Protein AF-A0A7X7BBW9-F1 (afdb_monomer)

pLDDT: mean 86.21, std 17.95, range [27.27, 98.25]

Radius of gyration: 32.79 Å; Cα contacts (8 Å, |Δi|>4): 632; chains: 1; bounding box: 58×51×146 Å

Foldseek 3Di:
DDDDDDDDDDDDDDPPDDPPPPPFPWDWDDDPWKIKIWGQWDKDQDDAPPDQAPQDPKGWPPDDPPSPVKIKTHGHQQDDIKIKMATQAWDKWKKWALDPDDDPLCVQKAWQPPDWIFIPDPVSGIITMIMHTDHHGDMDIQRAHHSSGMMTMPPDDDPDHPDDDDPPDPPDPEDPDQDPPKDWAWDDLPPLQDTWTWIADQDPDHFFIKTWAQPPSADDDDPPDDDDDVCNPPTDTHYIDTQGGHHPQWDWEAQPNHTWIDAQQWTDPCCSRRNVPDIDGNDDPQRDSDNDPDDFPHWHWYWDPPPPPSDTDIDTDTHDCVVVD

Sequence (325 aa):
MHRVILAALGVAICAAAAFAEVAAQEVRVETETLIVSGSGWTLQPLANGKKAFANREYVWIDLPRDTSAWRYTQIAGGEPAVVAVEALKDTTVYMACTVANPDERFADWSSVAGVSLRYTDGGRTRLHVYARKLKTGERASLPQGTWAGSLLLLGLEIEGTLERLPYNNPGLKVDLGVGLWAWPLPMDTDDDGDLDLVVSCPDQPYNGIYAFENPTGRTAPRAWMLGLDGGARMPVFKAARRLSRSPSNVQVSYVDGEPRVLTPATIHPAFKQAGTAQGVKIEGENIKANIHTNGVRANMWRFVDYDDDGSQDLIVGVGDWKAYG

Mean predicted aligned error: 14.59 Å

Solvent-accessible surface area (backbone atoms only — not comparable to full-atom values): 19536 Å² total; per-residue (Å²): 134,91,80,90,80,88,82,84,81,83,82,79,88,74,82,78,76,81,76,77,77,74,72,67,68,75,44,75,49,78,58,95,49,34,38,39,35,37,26,48,55,44,86,39,66,45,42,67,74,31,68,55,26,79,78,43,98,30,22,27,40,92,57,70,94,82,33,85,77,21,30,26,46,34,31,39,66,68,53,80,61,46,51,33,38,33,21,69,34,74,45,73,48,38,34,36,20,60,57,86,75,77,56,80,78,38,70,80,45,45,78,44,82,98,45,66,48,33,32,64,49,98,79,47,52,60,24,40,30,30,37,31,80,39,49,57,75,38,70,49,68,62,50,83,45,57,55,77,26,52,27,47,46,41,77,76,79,84,82,82,75,95,70,84,78,75,78,97,50,94,82,66,87,59,81,87,84,44,48,46,76,63,35,80,39,82,39,52,65,84,76,82,83,32,61,25,55,28,37,36,8,47,34,56,87,43,55,14,24,32,39,23,49,48,83,75,70,55,76,74,89,58,96,86,63,85,79,80,62,70,62,63,79,56,71,77,46,47,69,70,45,75,44,26,65,30,66,70,42,61,29,65,24,69,58,96,85,40,82,44,38,21,32,53,49,27,37,21,91,54,30,76,75,33,23,65,75,47,69,46,72,55,84,56,98,86,63,46,70,63,86,56,96,61,81,58,81,39,51,36,33,35,62,42,55,83,82,74,78,83,54,79,40,81,50,72,49,74,35,75,51,75,90,78,109

Secondary structure (DSSP, 8-state):
------------------------PPEEEE-SSEEEEEESEEEEE--TTSEEETTEEEEEES--S--TT-EEEEE-TTS--EEEEEESSSEEEEEEES-SS--GGGTT-EEEEEEEEEE-STT-PEEEEEEEEE-TT-EEEPPP-BTTBEEEEES----S--PPPPPS-TT-S-----BTT-EE--B-SSSSSS-BEEEEE-SSB--EEEEE--TT---S--TT-----GGGTS--PPPPEEEE---TT-EEEEETTEEEEEETTEE-TTHHHHTTSS-EEPP-TT--S--SSS--SEEEEEEE-SSSSSS-EEEEEEE--GGG-

Structure (mmCIF, N/CA/C/O backbone):
data_AF-A0A7X7BBW9-F1
#
_entry.id   AF-A0A7X7BBW9-F1
#
loop_
_atom_site.group_PDB
_atom_site.id
_atom_site.type_symbol
_atom_site.label_atom_id
_atom_site.label_alt_id
_atom_site.label_comp_id
_atom_site.label_asym_id
_atom_site.label_entity_id
_atom_site.label_seq_id
_atom_site.pdbx_PDB_ins_code
_atom_site.Cartn_x
_atom_site.Cartn_y
_atom_site.Cartn_z
_atom_site.occupancy
_atom_site.B_iso_or_equiv
_atom_site.auth_seq_id
_atom_site.auth_comp_id
_atom_site.auth_asym_id
_atom_site.auth_atom_id
_atom_site.pdbx_PDB_model_num
ATOM 1 N N . MET A 1 1 ? 6.019 31.666 100.199 1.00 39.25 1 MET A N 1
ATOM 2 C CA . MET A 1 1 ? 6.659 32.581 99.229 1.00 39.25 1 MET A CA 1
ATOM 3 C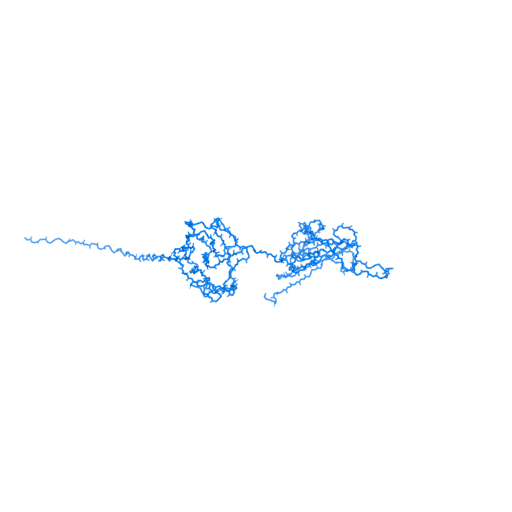 C . MET A 1 1 ? 6.631 31.918 97.866 1.00 39.25 1 MET A C 1
ATOM 5 O O . MET A 1 1 ? 7.110 30.801 97.737 1.00 39.25 1 MET A O 1
ATOM 9 N N . HIS A 1 2 ? 5.967 32.556 96.907 1.00 35.25 2 HIS A N 1
ATOM 10 C CA . HIS A 1 2 ? 5.796 32.065 95.542 1.00 35.25 2 HIS A CA 1
ATOM 11 C C . HIS A 1 2 ? 7.137 32.070 94.797 1.00 35.25 2 HIS A C 1
ATOM 13 O O . HIS A 1 2 ? 7.819 33.093 94.775 1.00 35.25 2 HIS A O 1
ATOM 19 N N . ARG A 1 3 ? 7.491 30.956 94.149 1.00 31.48 3 ARG A N 1
ATOM 20 C CA . ARG A 1 3 ? 8.484 30.943 93.071 1.00 31.48 3 ARG A CA 1
ATOM 21 C C . ARG A 1 3 ? 7.901 30.233 91.859 1.00 31.48 3 ARG A C 1
ATOM 23 O O . ARG A 1 3 ? 7.748 29.020 91.831 1.00 31.48 3 ARG A O 1
ATOM 30 N N . VAL A 1 4 ? 7.548 31.074 90.896 1.00 31.97 4 VAL A N 1
ATOM 31 C CA . VAL A 1 4 ? 7.268 30.774 89.496 1.00 31.97 4 VAL A CA 1
ATOM 32 C C . VAL A 1 4 ? 8.557 30.259 88.854 1.00 31.97 4 VAL A C 1
ATOM 34 O O . VAL A 1 4 ? 9.602 30.888 89.019 1.00 31.97 4 VAL A O 1
ATOM 37 N N . ILE A 1 5 ? 8.491 29.154 88.109 1.00 34.41 5 ILE A N 1
ATOM 38 C CA . ILE A 1 5 ? 9.519 28.802 87.123 1.00 34.41 5 ILE A CA 1
ATOM 39 C C . ILE A 1 5 ? 8.830 28.627 85.770 1.00 34.41 5 ILE A C 1
ATOM 41 O O . ILE A 1 5 ? 7.903 27.838 85.608 1.00 34.41 5 ILE A O 1
ATOM 45 N N . LEU A 1 6 ? 9.299 29.456 84.843 1.00 28.27 6 LEU A N 1
ATOM 46 C CA . LEU A 1 6 ? 8.960 29.568 83.433 1.00 28.27 6 LEU A CA 1
ATOM 47 C C . LEU A 1 6 ? 9.306 28.262 82.693 1.00 28.27 6 LEU A C 1
ATOM 49 O O . LEU A 1 6 ? 10.453 27.824 82.738 1.00 28.27 6 LEU A O 1
ATOM 53 N N . ALA A 1 7 ? 8.352 27.690 81.958 1.00 29.31 7 ALA A N 1
ATOM 54 C CA . ALA A 1 7 ? 8.627 26.698 80.921 1.00 29.31 7 ALA A CA 1
ATOM 55 C C . ALA A 1 7 ? 8.610 27.408 79.560 1.00 29.31 7 ALA A C 1
ATOM 57 O O . ALA A 1 7 ? 7.571 27.897 79.119 1.00 29.31 7 ALA A O 1
ATOM 58 N N . ALA A 1 8 ? 9.771 27.504 78.912 1.00 30.94 8 ALA A N 1
ATOM 59 C CA . ALA A 1 8 ? 9.890 28.012 77.553 1.00 30.94 8 ALA A CA 1
ATOM 60 C C . ALA A 1 8 ? 9.489 26.907 76.560 1.00 30.94 8 ALA A C 1
ATOM 62 O O . ALA A 1 8 ? 10.206 25.919 76.406 1.00 30.94 8 ALA A O 1
ATOM 63 N N . LEU A 1 9 ? 8.344 27.073 75.891 1.00 31.17 9 LEU A N 1
ATOM 64 C CA . LEU A 1 9 ? 7.993 26.307 74.696 1.00 31.17 9 LEU A CA 1
ATOM 65 C C . LEU A 1 9 ? 8.780 26.866 73.502 1.00 31.17 9 LEU A C 1
ATOM 67 O O . LEU A 1 9 ? 8.507 27.967 73.025 1.00 31.17 9 LEU A O 1
ATOM 71 N N . GLY A 1 10 ? 9.749 26.094 73.014 1.00 28.75 10 GLY A N 1
ATOM 72 C CA . GLY A 1 10 ? 10.359 26.303 71.706 1.00 28.75 10 GLY A CA 1
ATOM 73 C C . GLY A 1 10 ? 9.416 25.809 70.612 1.00 28.75 10 GLY A C 1
ATOM 74 O O . GLY A 1 10 ? 9.135 24.618 70.511 1.00 28.75 10 GLY A O 1
ATOM 75 N N . VAL A 1 11 ? 8.918 26.745 69.812 1.00 31.09 11 VAL A N 1
ATOM 76 C CA . VAL A 1 11 ? 8.098 26.516 68.623 1.00 31.09 11 VAL A CA 1
ATOM 77 C C . VAL A 1 11 ? 8.978 25.942 67.507 1.00 31.09 11 VAL A C 1
ATOM 79 O O . VAL A 1 11 ? 9.889 26.614 67.032 1.00 31.09 11 VAL A O 1
ATOM 82 N N . ALA A 1 12 ? 8.681 24.724 67.053 1.00 28.98 12 ALA A N 1
ATOM 83 C CA . ALA A 1 12 ? 9.141 24.221 65.763 1.00 28.98 12 ALA A CA 1
ATOM 84 C C . ALA A 1 12 ? 7.992 24.372 64.757 1.00 28.98 12 ALA A C 1
ATOM 86 O O . ALA A 1 12 ? 7.044 23.588 64.749 1.00 28.98 12 ALA A O 1
ATOM 87 N N . ILE A 1 13 ? 8.062 25.412 63.925 1.00 34.53 13 ILE A N 1
ATOM 88 C CA . ILE A 1 13 ? 7.225 25.536 62.730 1.00 34.53 13 ILE A CA 1
ATOM 89 C C . ILE A 1 13 ? 7.757 24.518 61.722 1.00 34.53 13 ILE A C 1
ATOM 91 O O . ILE A 1 13 ? 8.791 24.734 61.097 1.00 34.53 13 ILE A O 1
ATOM 95 N N . CYS A 1 14 ? 7.049 23.407 61.559 1.00 27.27 14 CYS A N 1
ATOM 96 C CA . CYS A 1 14 ? 7.090 22.639 60.323 1.00 27.27 14 CYS A CA 1
ATOM 97 C C . CYS A 1 14 ? 5.763 22.882 59.613 1.00 27.27 14 CYS A C 1
ATOM 99 O O . CYS A 1 14 ? 4.723 22.353 60.003 1.00 27.27 14 CYS A O 1
ATOM 101 N N . ALA A 1 15 ? 5.805 23.743 58.597 1.00 33.09 15 ALA A N 1
ATOM 102 C CA . ALA A 1 15 ? 4.728 23.888 57.639 1.00 33.09 15 ALA A CA 1
ATOM 103 C C . ALA A 1 15 ? 4.585 22.555 56.892 1.00 33.09 15 ALA A C 1
ATOM 105 O O . ALA A 1 15 ? 5.361 22.251 55.988 1.00 33.09 15 ALA A O 1
ATOM 106 N N . ALA A 1 16 ? 3.612 21.741 57.299 1.00 32.72 16 ALA A N 1
ATOM 107 C CA . ALA A 1 16 ? 3.121 20.657 56.470 1.00 32.72 16 ALA A CA 1
ATOM 108 C C . ALA A 1 16 ? 2.434 21.308 55.264 1.00 32.72 16 ALA A C 1
ATOM 110 O O . ALA A 1 16 ? 1.306 21.792 55.357 1.00 32.72 16 ALA A O 1
ATOM 111 N N . ALA A 1 17 ? 3.166 21.402 54.154 1.00 35.34 17 ALA A N 1
ATOM 112 C CA . ALA A 1 17 ? 2.596 21.752 52.869 1.00 35.34 17 ALA A CA 1
ATOM 113 C C . ALA A 1 17 ? 1.502 20.725 52.559 1.00 35.34 17 ALA A C 1
ATOM 115 O O . ALA A 1 17 ? 1.768 19.530 52.433 1.00 35.34 17 ALA A O 1
ATOM 116 N N . ALA A 1 18 ? 0.264 21.206 52.507 1.00 33.69 18 ALA A N 1
ATOM 117 C CA . ALA A 1 18 ? -0.892 20.434 52.108 1.00 33.69 18 ALA A CA 1
ATOM 118 C C . ALA A 1 18 ? -0.714 20.005 50.645 1.00 33.69 18 ALA A C 1
ATOM 120 O O . ALA A 1 18 ? -1.024 20.757 49.723 1.00 33.69 18 ALA A O 1
ATOM 121 N N . PHE A 1 19 ? -0.211 18.793 50.425 1.00 31.89 19 PHE A N 1
ATOM 122 C CA . PHE A 1 19 ? -0.443 18.087 49.175 1.00 31.89 19 PHE A CA 1
ATOM 123 C C . PHE A 1 19 ? -1.881 17.581 49.226 1.00 31.89 19 PHE A C 1
ATOM 125 O O . PHE A 1 19 ? -2.173 16.517 49.765 1.00 31.89 19 PHE A O 1
ATOM 132 N N . ALA A 1 20 ? -2.800 18.404 48.727 1.00 34.28 20 ALA A N 1
ATOM 133 C CA . ALA A 1 20 ? -4.123 17.943 48.354 1.00 34.28 20 ALA A CA 1
ATOM 134 C C . ALA A 1 20 ? -3.952 16.997 47.159 1.00 34.28 20 ALA A C 1
ATOM 136 O O . ALA A 1 20 ? -3.870 17.424 46.008 1.00 34.28 20 ALA A O 1
ATOM 137 N N . GLU A 1 21 ? -3.839 15.707 47.452 1.00 38.81 21 GLU A N 1
ATOM 138 C CA . GLU A 1 21 ? -4.057 14.637 46.492 1.00 38.81 21 GLU A CA 1
ATOM 139 C C . GLU A 1 21 ? -5.527 14.740 46.064 1.00 38.81 21 GLU A C 1
ATOM 141 O O . GLU A 1 21 ? -6.444 14.324 46.773 1.00 38.81 21 GLU A O 1
ATOM 146 N N . VAL A 1 22 ? -5.783 15.401 44.933 1.00 41.00 22 VAL A N 1
ATOM 147 C CA . VAL A 1 22 ? -7.086 15.322 44.273 1.00 41.00 22 VAL A CA 1
ATOM 148 C C . VAL A 1 22 ? -7.183 13.894 43.755 1.00 41.00 22 VAL A C 1
ATOM 150 O O . VAL A 1 22 ? -6.707 13.593 42.663 1.00 41.00 22 VAL A O 1
ATOM 153 N N . ALA A 1 23 ? -7.741 12.996 44.567 1.00 44.41 23 ALA A N 1
ATOM 154 C CA . ALA A 1 23 ? -8.144 11.677 44.113 1.00 44.41 23 ALA A CA 1
ATOM 155 C C . ALA A 1 23 ? -9.030 11.883 42.878 1.00 44.41 23 ALA A C 1
ATOM 157 O O . ALA A 1 23 ? -10.114 12.463 42.976 1.00 44.41 23 ALA A O 1
ATOM 158 N N . ALA A 1 24 ? -8.526 11.502 41.702 1.00 57.44 24 ALA A N 1
ATOM 159 C CA . ALA A 1 24 ? -9.281 11.598 40.466 1.00 57.44 24 ALA A CA 1
ATOM 160 C C . ALA A 1 24 ? -10.590 10.828 40.669 1.00 57.44 24 ALA A C 1
ATOM 162 O O . ALA A 1 24 ? -10.562 9.627 40.933 1.00 57.44 24 ALA A O 1
ATOM 163 N N . GLN A 1 25 ? -11.717 11.542 40.629 1.00 69.56 25 GLN A N 1
ATOM 164 C CA . GLN A 1 25 ? -13.028 10.975 40.919 1.00 69.56 25 GLN A CA 1
ATOM 165 C C . GLN A 1 25 ? -13.267 9.775 40.001 1.00 69.56 25 GLN A C 1
ATOM 167 O O . GLN A 1 25 ? -13.219 9.910 38.777 1.00 69.56 25 GLN A O 1
ATOM 172 N N . GLU A 1 26 ? -13.470 8.603 40.598 1.00 85.44 26 GLU A N 1
ATOM 173 C CA . GLU A 1 26 ? -13.700 7.379 39.844 1.00 85.44 26 GLU A CA 1
ATOM 174 C C . GLU A 1 26 ? -15.036 7.499 39.101 1.00 85.44 26 GLU A C 1
ATOM 176 O O . GLU A 1 26 ? -16.098 7.703 39.695 1.00 85.44 26 GLU A O 1
ATOM 181 N N . VAL A 1 27 ? -14.969 7.436 37.777 1.00 93.62 27 VAL A N 1
ATOM 182 C CA . VAL A 1 27 ? -16.113 7.474 36.877 1.00 93.62 27 VAL A CA 1
ATOM 183 C C . VAL A 1 27 ? -16.565 6.042 36.651 1.00 93.62 27 VAL A C 1
ATOM 185 O O . VAL A 1 27 ? -15.753 5.174 36.340 1.00 93.62 27 VAL A O 1
ATOM 188 N N . ARG A 1 28 ? -17.871 5.797 36.769 1.00 96.19 28 ARG A N 1
ATOM 189 C CA . ARG A 1 28 ? -18.499 4.522 36.418 1.00 96.19 28 ARG A CA 1
ATOM 190 C C . ARG A 1 28 ? -19.704 4.783 35.526 1.00 96.19 28 ARG A C 1
ATOM 192 O O . ARG A 1 28 ? -20.605 5.528 35.903 1.00 96.19 28 ARG A O 1
ATOM 199 N N . VAL A 1 29 ? -19.731 4.147 34.363 1.00 96.06 29 VAL A N 1
ATOM 200 C CA . VAL A 1 29 ? -20.844 4.191 33.414 1.00 96.06 29 VAL A CA 1
ATOM 201 C C . VAL A 1 29 ? -21.284 2.772 33.114 1.00 96.06 29 VAL A C 1
ATOM 203 O O . VAL A 1 29 ? -20.462 1.913 32.820 1.00 96.06 29 VAL A O 1
ATOM 206 N N . GLU A 1 30 ? -22.585 2.531 33.158 1.00 95.94 30 GLU A N 1
ATOM 207 C CA . GLU A 1 30 ? -23.172 1.246 32.803 1.00 95.94 30 GLU A CA 1
ATOM 208 C C . GLU A 1 30 ? -23.921 1.371 31.479 1.00 95.94 30 GLU A C 1
ATOM 210 O O . GLU A 1 30 ? -24.642 2.340 31.238 1.00 95.94 30 GLU A O 1
ATOM 215 N N . THR A 1 31 ? -23.706 0.399 30.605 1.00 92.94 31 THR A N 1
ATOM 216 C CA . THR A 1 31 ? -24.392 0.238 29.323 1.00 92.94 31 THR A CA 1
ATOM 217 C C . THR A 1 31 ? -25.121 -1.101 29.331 1.00 92.94 31 THR A C 1
ATOM 219 O O . THR A 1 31 ? -24.989 -1.879 30.268 1.00 92.94 31 THR A O 1
ATOM 222 N N . GLU A 1 32 ? -25.844 -1.427 28.263 1.00 91.69 32 GLU A N 1
ATOM 223 C CA . GLU A 1 32 ? -26.495 -2.738 28.146 1.00 91.69 32 GLU A CA 1
ATOM 224 C C . GLU A 1 32 ? -25.497 -3.918 28.116 1.00 91.69 32 GLU A C 1
ATOM 226 O O . GLU A 1 32 ? -25.850 -5.049 28.440 1.00 91.69 32 GLU A O 1
ATOM 231 N N . THR A 1 33 ? -24.253 -3.685 27.682 1.00 93.62 33 THR A N 1
ATOM 232 C CA . THR A 1 33 ? -23.264 -4.751 27.430 1.00 93.62 33 THR A CA 1
ATOM 233 C C . THR A 1 33 ? -22.062 -4.702 28.370 1.00 93.62 33 THR A C 1
ATOM 235 O O . THR A 1 33 ? -21.390 -5.715 28.561 1.00 93.62 33 THR A O 1
ATOM 238 N N . LEU A 1 34 ? -21.774 -3.535 28.945 1.00 96.81 34 LEU A N 1
ATOM 239 C CA . LEU A 1 34 ? -20.523 -3.230 29.633 1.00 96.81 34 LEU A CA 1
ATOM 240 C C . LEU A 1 34 ? -20.758 -2.322 30.837 1.00 96.81 34 LEU A C 1
ATOM 242 O O . LEU A 1 34 ? -21.525 -1.360 30.750 1.00 96.81 34 LEU A O 1
ATOM 246 N N . ILE A 1 35 ? -19.983 -2.542 31.892 1.00 97.75 35 ILE A N 1
ATOM 247 C CA . ILE A 1 35 ? -19.646 -1.513 32.876 1.00 97.75 35 ILE A CA 1
ATOM 248 C C . ILE A 1 35 ? -18.289 -0.937 32.475 1.00 97.75 35 ILE A C 1
ATOM 250 O O . ILE A 1 35 ? -17.332 -1.681 32.292 1.00 97.75 35 ILE A O 1
ATOM 254 N N . VAL A 1 36 ? -18.196 0.382 32.356 1.00 97.75 36 VAL A N 1
ATOM 255 C CA . VAL A 1 36 ? -16.953 1.116 32.104 1.00 97.75 36 VAL A CA 1
ATOM 256 C C . VAL A 1 36 ? -16.584 1.872 33.370 1.00 97.75 36 VAL A C 1
ATOM 258 O O . VAL A 1 36 ? -17.411 2.619 33.896 1.00 97.75 36 VAL A O 1
ATOM 261 N N . SER A 1 37 ? -15.363 1.700 33.863 1.00 97.62 37 SER A N 1
ATOM 262 C CA . SER A 1 37 ? -14.885 2.359 35.078 1.00 97.62 37 SER A CA 1
ATOM 263 C C . SER A 1 37 ? -13.476 2.933 34.939 1.00 97.62 37 SER A C 1
ATOM 265 O O . SER A 1 37 ? -12.757 2.652 33.978 1.00 97.62 37 SER A O 1
ATOM 267 N N . GLY A 1 38 ? -13.085 3.773 35.895 1.00 95.81 38 GLY A N 1
ATOM 268 C CA . GLY A 1 38 ? -11.727 4.288 36.043 1.00 95.81 38 GLY A CA 1
ATOM 269 C C . GLY A 1 38 ? -11.704 5.798 36.252 1.00 95.81 38 GLY A C 1
ATOM 270 O O . GLY A 1 38 ? -12.600 6.344 36.881 1.00 95.81 38 GLY A O 1
ATOM 271 N N . SER A 1 39 ? -10.682 6.492 35.762 1.00 96.12 39 SER A N 1
ATOM 272 C CA . SER A 1 39 ? -10.467 7.914 36.064 1.00 96.12 39 SER A CA 1
ATOM 273 C C . SER A 1 39 ? -9.780 8.662 34.919 1.00 96.12 39 SER A C 1
ATOM 275 O O . SER A 1 39 ? -9.182 8.055 34.032 1.00 96.12 39 SER A O 1
ATOM 277 N N . GLY A 1 40 ? -9.872 9.996 34.912 1.00 94.69 40 GLY A N 1
ATOM 278 C CA . GLY A 1 40 ? -9.216 10.834 33.894 1.00 94.69 40 GLY A CA 1
ATOM 279 C C . GLY A 1 40 ? -9.914 10.850 32.526 1.00 94.69 40 GLY A C 1
ATOM 280 O O . GLY A 1 40 ? -9.317 11.252 31.527 1.00 94.69 40 GLY A O 1
ATOM 281 N N . TRP A 1 41 ? -11.180 10.428 32.462 1.00 96.50 41 TRP A N 1
ATOM 282 C CA . TRP A 1 41 ? -11.971 10.409 31.233 1.00 96.50 41 TRP A CA 1
ATOM 283 C C . TRP A 1 41 ? -13.420 10.851 31.462 1.00 96.50 41 TRP A C 1
ATOM 285 O O . TRP A 1 41 ? -13.939 10.801 32.574 1.00 96.50 41 TRP A O 1
ATOM 295 N N . THR A 1 42 ? -14.089 11.274 30.388 1.00 96.81 42 THR A N 1
ATOM 296 C CA . THR A 1 42 ? -15.541 11.514 30.354 1.00 96.81 42 THR A CA 1
ATOM 297 C C . THR A 1 42 ? -16.160 10.811 29.155 1.00 96.81 42 THR A C 1
ATOM 299 O O . THR A 1 42 ? -15.487 10.582 28.150 1.00 96.81 42 THR A O 1
ATOM 302 N N . LEU A 1 43 ? -17.441 10.451 29.236 1.00 97.19 43 LEU A N 1
ATOM 303 C CA . LEU A 1 43 ? -18.129 9.860 28.095 1.00 97.19 43 LEU A CA 1
ATOM 304 C C . LEU A 1 43 ? -18.642 10.956 27.155 1.00 97.19 43 LEU A C 1
ATOM 306 O O . LEU A 1 43 ? -19.446 11.790 27.565 1.00 97.19 43 LEU A O 1
ATOM 310 N N . GLN A 1 44 ? -18.204 10.940 25.894 1.00 97.62 44 GLN A N 1
ATOM 311 C CA . GLN A 1 44 ? -18.554 11.969 24.908 1.00 97.62 44 GLN A CA 1
ATOM 312 C C . GLN A 1 44 ? -19.045 11.374 23.582 1.00 97.62 44 GLN A C 1
ATOM 314 O O . GLN A 1 44 ? -18.705 10.234 23.259 1.00 97.62 44 GLN A O 1
ATOM 319 N N . PRO A 1 45 ? -19.832 12.124 22.783 1.00 96.81 45 PRO A N 1
ATOM 320 C CA . PRO A 1 45 ? -20.192 11.740 21.419 1.00 96.81 45 PRO A CA 1
ATOM 321 C C . PRO A 1 45 ? -18.974 11.558 20.512 1.00 96.81 45 PRO A C 1
ATOM 323 O O . PRO A 1 45 ? -18.130 12.450 20.413 1.00 96.81 45 PRO A O 1
ATOM 326 N N . LEU A 1 46 ? -18.927 10.433 19.798 1.00 97.19 46 LEU A N 1
ATOM 327 C CA . LEU A 1 46 ? -17.945 10.185 18.746 1.00 97.19 46 LEU A CA 1
ATOM 328 C C . LEU A 1 46 ? -18.569 10.541 17.391 1.00 97.19 46 LEU A C 1
ATOM 330 O O . LEU A 1 46 ? -19.230 9.722 16.759 1.00 97.19 46 LEU A O 1
ATOM 334 N N . ALA A 1 47 ? -18.414 11.793 16.964 1.00 95.75 47 ALA A N 1
ATOM 335 C CA . ALA A 1 47 ? -19.001 12.290 15.721 1.00 95.75 47 ALA A CA 1
ATOM 336 C C . ALA A 1 47 ? -18.143 13.385 15.084 1.00 95.75 47 ALA A C 1
ATOM 338 O O . ALA A 1 47 ? -17.435 14.112 15.784 1.00 95.75 47 ALA A O 1
ATOM 339 N N . ASN A 1 48 ? -18.236 13.518 13.757 1.00 95.94 48 ASN A N 1
ATOM 340 C CA . ASN A 1 48 ? -17.505 14.541 13.008 1.00 95.94 48 ASN A CA 1
ATOM 341 C C . ASN A 1 48 ? -17.763 15.940 13.594 1.00 95.94 48 ASN A C 1
ATOM 343 O O . ASN A 1 48 ? -18.901 16.302 13.901 1.00 95.94 48 ASN A O 1
ATOM 347 N N . GLY A 1 49 ? -16.696 16.720 13.775 1.00 95.88 49 GLY A N 1
ATOM 348 C CA . GLY A 1 49 ? -16.754 18.061 14.361 1.00 95.88 49 GLY A CA 1
ATOM 349 C C . GLY A 1 49 ? -16.880 18.106 15.891 1.00 95.88 49 GLY A C 1
ATOM 350 O O . GLY A 1 49 ? -16.884 19.196 16.460 1.00 95.88 49 GLY A O 1
ATOM 351 N N . LYS A 1 50 ? -16.960 16.964 16.589 1.00 97.00 50 LYS A N 1
ATOM 352 C CA . LYS A 1 50 ? -16.898 16.918 18.061 1.00 97.00 50 LYS A CA 1
ATOM 353 C C . LYS A 1 50 ? -15.455 16.849 18.545 1.00 97.00 50 LYS A C 1
ATOM 355 O O . LYS A 1 50 ? -14.614 16.233 17.897 1.00 97.00 50 LYS A O 1
ATOM 360 N N . LYS A 1 51 ? -15.187 17.484 19.690 1.00 97.88 51 LYS A N 1
ATOM 361 C CA . LYS A 1 51 ? -13.860 17.562 20.317 1.00 97.88 51 LYS A CA 1
ATOM 362 C C . LYS A 1 51 ? -13.296 16.156 20.545 1.00 97.88 51 LYS A C 1
ATOM 364 O O . LYS A 1 51 ? -14.018 15.309 21.056 1.00 97.88 51 LYS A O 1
ATOM 369 N N . ALA A 1 52 ? -12.039 15.920 20.171 1.00 97.56 52 ALA A N 1
ATOM 370 C CA . ALA A 1 52 ? -11.369 14.622 20.268 1.00 97.56 52 ALA A CA 1
ATOM 371 C C . ALA A 1 52 ? -10.691 14.404 21.631 1.00 97.56 52 ALA A C 1
ATOM 373 O O . ALA A 1 52 ? -10.770 13.310 22.189 1.00 97.56 52 ALA A O 1
ATOM 374 N N . PHE A 1 53 ? -10.109 15.455 22.215 1.00 97.75 53 PHE A N 1
ATOM 375 C CA . PHE A 1 53 ? -9.475 15.423 23.537 1.00 97.75 53 PHE A CA 1
ATOM 376 C C . PHE A 1 53 ? -9.926 16.622 24.366 1.00 97.75 53 PHE A C 1
ATOM 378 O O . PHE A 1 53 ? -10.019 17.732 23.846 1.00 97.75 53 PHE A O 1
ATOM 385 N N . ALA A 1 54 ? -10.165 16.431 25.663 1.00 97.19 54 ALA A N 1
ATOM 386 C CA . ALA A 1 54 ? -10.768 17.458 26.519 1.00 97.19 54 ALA A CA 1
ATOM 387 C C . ALA A 1 54 ? -9.949 18.769 26.561 1.00 97.19 54 ALA A C 1
ATOM 389 O O . ALA A 1 54 ? -10.511 19.868 26.540 1.00 97.19 54 ALA A O 1
ATOM 390 N N . ASN A 1 55 ? -8.618 18.653 26.530 1.00 96.88 55 ASN A N 1
ATOM 391 C CA . ASN A 1 55 ? -7.654 19.755 26.610 1.00 96.88 55 ASN A CA 1
ATOM 392 C C . ASN A 1 55 ? -7.086 20.208 25.245 1.00 96.88 55 ASN A C 1
ATOM 394 O O . ASN A 1 55 ? -6.102 20.945 25.222 1.00 96.88 55 ASN A O 1
ATOM 398 N N . ARG A 1 56 ? -7.654 19.772 24.107 1.00 95.62 56 ARG A N 1
ATOM 399 C CA . ARG A 1 56 ? -7.181 20.153 22.759 1.00 95.62 56 ARG A CA 1
ATOM 400 C C . ARG A 1 56 ? -8.320 20.613 21.862 1.00 95.62 56 ARG A C 1
ATOM 402 O O . ARG A 1 56 ? -9.354 19.967 21.817 1.00 95.62 56 ARG A O 1
ATOM 409 N N . GLU A 1 57 ? -8.082 21.616 21.027 1.00 96.75 57 GLU A N 1
ATOM 410 C CA . GLU A 1 57 ? -9.058 22.105 20.034 1.00 96.75 57 GLU A CA 1
ATOM 411 C C . GLU A 1 57 ? -9.227 21.184 18.807 1.00 96.75 57 GLU A C 1
ATOM 413 O O . GLU A 1 57 ? -9.810 21.565 17.795 1.00 96.75 57 GLU A O 1
ATOM 418 N N . TYR A 1 58 ? -8.719 19.952 18.872 1.00 97.56 58 TYR A N 1
ATOM 419 C CA . TYR A 1 58 ? -8.868 18.973 17.802 1.00 97.56 58 TYR A CA 1
ATOM 420 C C . TYR A 1 58 ? -10.272 18.383 17.799 1.00 97.56 58 TYR A C 1
ATOM 422 O O . TYR A 1 58 ? -10.800 18.031 18.855 1.00 97.56 58 TYR A O 1
ATOM 430 N N . VAL A 1 59 ? -10.847 18.205 16.613 1.00 98.06 59 VAL A N 1
ATOM 431 C CA . VAL A 1 59 ? -12.149 17.558 16.424 1.00 98.06 59 VAL A CA 1
ATOM 432 C C . VAL A 1 59 ? -12.021 16.302 15.573 1.00 98.06 59 VAL A C 1
ATOM 434 O O . VAL A 1 59 ? -11.086 16.179 14.783 1.00 98.06 59 VAL A O 1
ATOM 437 N N . TRP A 1 60 ? -12.950 15.363 15.730 1.00 97.81 60 TRP A N 1
ATOM 438 C CA . TRP A 1 60 ? -13.028 14.164 14.896 1.00 97.81 60 TRP A CA 1
ATOM 439 C C . TRP A 1 60 ? -13.371 14.504 13.443 1.00 97.81 60 TRP A C 1
ATOM 441 O O . TRP A 1 60 ? -14.199 15.383 13.182 1.00 97.81 60 TRP A O 1
ATOM 451 N N . ILE A 1 61 ? -12.755 13.774 12.513 1.00 95.75 61 ILE A N 1
ATOM 452 C CA . ILE A 1 61 ? -12.977 13.860 11.064 1.00 95.75 61 ILE A CA 1
ATOM 453 C C . ILE A 1 61 ? -12.999 12.466 10.434 1.00 95.75 61 ILE A C 1
ATOM 455 O O . ILE A 1 61 ? -12.501 11.501 11.015 1.00 95.75 61 ILE A O 1
ATOM 459 N N . ASP A 1 62 ? -13.543 12.385 9.220 1.00 93.06 62 ASP A N 1
ATOM 460 C CA . ASP A 1 62 ? -13.622 11.172 8.397 1.00 93.06 62 ASP A CA 1
ATOM 461 C C . ASP A 1 62 ? -14.381 9.997 9.052 1.00 93.06 62 ASP A C 1
ATOM 463 O O . ASP A 1 62 ? -14.225 8.849 8.638 1.00 93.06 62 ASP A O 1
ATOM 467 N N . LEU A 1 63 ? -15.231 10.265 10.051 1.00 92.25 63 LEU A N 1
ATOM 468 C CA . LEU A 1 63 ? -16.149 9.261 10.595 1.00 92.25 63 LEU A CA 1
ATOM 469 C C . LEU A 1 63 ? -17.315 9.005 9.621 1.00 92.25 63 LEU A C 1
ATOM 471 O O . LEU A 1 63 ? -17.695 9.926 8.883 1.00 92.25 63 LEU A O 1
ATOM 475 N N . PRO A 1 64 ? -17.929 7.803 9.635 1.00 86.75 64 PRO A N 1
ATOM 476 C CA . PRO A 1 64 ? -19.166 7.531 8.905 1.00 86.75 64 PRO A CA 1
ATOM 477 C C . PRO A 1 64 ? -20.258 8.574 9.185 1.00 86.75 64 PRO A C 1
ATOM 479 O O . PRO A 1 64 ? -20.256 9.243 10.217 1.00 86.75 64 PRO A O 1
ATOM 482 N N . ARG A 1 65 ? -21.213 8.732 8.259 1.00 77.06 65 ARG A N 1
ATOM 483 C CA . ARG A 1 65 ? -22.287 9.733 8.418 1.00 77.06 65 ARG A CA 1
ATOM 484 C C . ARG A 1 65 ? -23.216 9.428 9.593 1.00 77.06 65 ARG A C 1
ATOM 486 O O . ARG A 1 65 ? -23.727 10.369 10.192 1.00 77.06 65 ARG A O 1
ATOM 493 N N . ASP A 1 66 ? -23.417 8.153 9.916 1.00 82.31 66 ASP A N 1
ATOM 494 C CA . ASP A 1 66 ? -24.230 7.735 11.054 1.00 82.31 66 ASP A CA 1
ATOM 495 C C . ASP A 1 66 ? -23.352 7.202 12.188 1.00 82.31 66 ASP A C 1
ATOM 497 O O . ASP A 1 66 ? -23.004 6.027 12.244 1.00 82.31 66 ASP A O 1
ATOM 501 N N . THR A 1 67 ? -22.960 8.107 13.082 1.00 87.25 67 THR A N 1
ATOM 502 C CA . THR A 1 67 ? -22.318 7.776 14.364 1.00 87.25 67 THR A CA 1
ATOM 503 C C . THR A 1 67 ? -23.109 8.356 15.537 1.00 87.25 67 THR A C 1
ATOM 505 O O . THR A 1 67 ? -22.571 8.647 16.605 1.00 87.25 67 THR A O 1
ATOM 508 N N . SER A 1 68 ? -24.413 8.562 15.341 1.00 83.31 68 SER A N 1
ATOM 509 C CA . SER A 1 68 ? -25.301 9.235 16.296 1.00 83.31 68 SER A CA 1
ATOM 510 C C . SER A 1 68 ? -25.343 8.533 17.665 1.00 83.31 68 SER A C 1
ATOM 512 O O . SER A 1 68 ? -25.323 9.184 18.721 1.00 83.31 68 SER A O 1
ATOM 514 N N . ALA A 1 69 ? -25.306 7.200 17.650 1.00 88.50 69 ALA A N 1
ATOM 515 C CA . ALA A 1 69 ? -25.250 6.350 18.835 1.00 88.50 69 ALA A CA 1
ATOM 516 C C . ALA A 1 69 ? -23.837 6.206 19.429 1.00 88.50 69 ALA A C 1
ATOM 518 O O . ALA A 1 69 ? -23.699 5.775 20.573 1.00 88.50 69 ALA A O 1
ATOM 519 N N . TRP A 1 70 ? -22.782 6.581 18.698 1.00 95.62 70 TRP A N 1
ATOM 520 C CA . TRP A 1 70 ? -21.418 6.280 19.119 1.00 95.62 70 TRP A CA 1
ATOM 521 C C . TRP A 1 70 ? -20.955 7.206 20.235 1.00 95.62 70 TRP A C 1
ATOM 523 O O . TRP A 1 70 ? -21.187 8.424 20.234 1.00 95.62 70 TRP A O 1
ATOM 533 N N . ARG A 1 71 ? -20.268 6.618 21.206 1.00 97.06 71 ARG A N 1
ATOM 534 C CA . ARG A 1 71 ? -19.631 7.327 22.312 1.00 97.06 71 ARG A CA 1
ATOM 535 C C . ARG A 1 71 ? -18.200 6.844 22.463 1.00 97.06 71 ARG A C 1
ATOM 537 O O . ARG A 1 71 ? -17.839 5.781 21.967 1.00 97.06 71 ARG A O 1
ATOM 544 N N . TYR A 1 72 ? -17.389 7.619 23.160 1.00 98.06 72 TYR A N 1
ATOM 545 C CA . TYR A 1 72 ? -16.047 7.192 23.520 1.00 98.06 72 TYR A CA 1
ATOM 546 C C . TYR A 1 72 ? -15.607 7.793 24.851 1.00 98.06 72 TYR A C 1
ATOM 548 O O . TYR A 1 72 ? -16.154 8.807 25.300 1.00 98.06 72 TYR A O 1
ATOM 556 N N . THR A 1 73 ? -14.617 7.167 25.481 1.00 97.69 73 THR A N 1
ATOM 557 C CA . THR A 1 73 ? -13.972 7.694 26.689 1.00 97.69 73 THR A CA 1
ATOM 558 C C . THR A 1 73 ? -13.011 8.814 26.298 1.00 97.69 73 THR A C 1
ATOM 560 O O . THR A 1 73 ? -11.847 8.566 25.983 1.00 97.69 73 THR A O 1
ATOM 563 N N . GLN A 1 74 ? -13.499 10.054 26.270 1.00 97.75 74 GLN A N 1
ATOM 564 C CA . GLN A 1 74 ? -12.681 11.229 25.996 1.00 97.75 74 GLN A CA 1
ATOM 565 C C . GLN A 1 74 ? -11.729 11.488 27.160 1.00 97.75 74 GLN A C 1
ATOM 567 O O . GLN A 1 74 ? -12.171 11.711 28.286 1.00 97.75 74 GLN A O 1
ATOM 572 N N . ILE A 1 75 ? -10.435 11.533 26.855 1.00 96.38 75 ILE A N 1
ATOM 573 C CA . ILE A 1 75 ? -9.368 11.854 27.807 1.00 96.38 75 ILE A CA 1
ATOM 574 C C . ILE A 1 75 ? -8.805 13.257 27.547 1.00 96.38 75 ILE A C 1
ATOM 576 O O . ILE A 1 75 ? -9.031 13.854 26.485 1.00 96.38 75 ILE A O 1
ATOM 580 N N . ALA A 1 76 ? -8.023 13.775 28.491 1.00 95.94 76 ALA A N 1
ATOM 581 C CA . ALA A 1 76 ? -7.099 14.873 28.226 1.00 95.94 76 ALA A CA 1
ATOM 582 C C . ALA A 1 76 ? -5.806 14.309 27.607 1.00 95.94 76 ALA A C 1
ATOM 584 O O . ALA A 1 76 ? -5.182 13.401 28.145 1.00 95.94 76 ALA A O 1
ATOM 585 N N . GLY A 1 77 ? -5.410 14.819 26.443 1.00 92.00 77 GLY A N 1
ATOM 586 C CA . GLY A 1 77 ? -4.228 14.340 25.738 1.00 92.00 77 GLY A CA 1
ATOM 587 C C . GLY A 1 77 ? -2.945 14.698 26.486 1.00 92.00 77 GLY A C 1
ATOM 588 O O . GLY A 1 77 ? -2.707 15.877 26.760 1.00 92.00 77 GLY A O 1
ATOM 589 N N . GLY A 1 78 ? -2.113 13.690 26.746 1.00 92.38 78 GLY A N 1
ATOM 590 C CA . GLY A 1 78 ? -0.881 13.784 27.531 1.00 92.38 78 GLY A CA 1
ATOM 591 C C . GLY A 1 78 ? -1.075 13.603 29.038 1.00 92.38 78 GLY A C 1
ATOM 592 O O . GLY A 1 78 ? -0.079 13.543 29.749 1.00 92.38 78 GLY A O 1
ATOM 593 N N . GLU A 1 79 ? -2.317 13.482 29.510 1.00 92.50 79 GLU A N 1
ATOM 594 C CA . GLU A 1 79 ? -2.634 13.282 30.925 1.00 92.50 79 GLU A CA 1
ATOM 595 C C . GLU A 1 79 ? -2.944 11.804 31.221 1.00 92.50 79 GLU A C 1
ATOM 597 O O . GLU A 1 79 ? -3.417 11.082 30.333 1.00 92.50 79 GLU A O 1
ATOM 602 N N . PRO A 1 80 ? -2.710 11.327 32.458 1.00 88.75 80 PRO A N 1
ATOM 603 C CA . PRO A 1 80 ? -3.082 9.975 32.856 1.00 88.75 80 PRO A CA 1
ATOM 604 C C . PRO A 1 80 ? -4.598 9.753 32.787 1.00 88.75 80 PRO A C 1
ATOM 606 O O . PRO A 1 80 ? -5.382 10.539 33.321 1.00 88.75 80 PRO A O 1
ATOM 609 N N . ALA A 1 81 ? -5.003 8.638 32.185 1.00 93.94 81 ALA A N 1
ATOM 610 C CA . ALA A 1 81 ? -6.375 8.153 32.216 1.00 93.94 81 ALA A CA 1
ATOM 611 C C . ALA A 1 81 ? -6.370 6.632 32.379 1.00 93.94 81 ALA A C 1
ATOM 613 O O . ALA A 1 81 ? -5.587 5.933 31.738 1.00 93.94 81 ALA A O 1
ATOM 614 N N . VAL A 1 82 ? -7.256 6.125 33.229 1.00 95.12 82 VAL A N 1
ATOM 615 C CA . VAL A 1 82 ? -7.462 4.693 33.441 1.00 95.12 82 VAL A CA 1
ATOM 616 C C . VAL A 1 82 ? -8.858 4.357 32.955 1.00 95.12 82 VAL A C 1
ATOM 618 O O . VAL A 1 82 ? -9.836 4.904 33.458 1.00 95.12 82 VAL A O 1
ATOM 621 N N . VAL A 1 83 ? -8.950 3.455 31.982 1.00 96.88 83 VAL A N 1
ATOM 622 C CA . VAL A 1 83 ? -10.222 2.930 31.485 1.00 96.88 83 VAL A CA 1
ATOM 623 C C . VAL A 1 83 ? -10.206 1.419 31.645 1.00 96.88 83 VAL A C 1
ATOM 625 O O . VAL A 1 83 ? -9.346 0.734 31.086 1.00 96.88 83 VAL A O 1
ATOM 628 N N . ALA A 1 84 ? -11.168 0.907 32.398 1.00 97.12 84 ALA A N 1
ATOM 629 C CA . ALA A 1 84 ? -11.438 -0.509 32.552 1.00 97.12 84 ALA A CA 1
ATOM 630 C C . ALA A 1 84 ? -12.864 -0.815 32.099 1.00 97.12 84 ALA A C 1
ATOM 632 O O . ALA A 1 84 ? -13.757 0.033 32.169 1.00 97.12 84 ALA A O 1
ATOM 633 N N . VAL A 1 85 ? -13.067 -2.036 31.624 1.00 97.62 85 VAL A N 1
ATOM 634 C CA . VAL A 1 85 ? -14.368 -2.556 31.222 1.00 97.62 85 VAL A CA 1
ATOM 635 C C . VAL A 1 85 ? -14.637 -3.887 31.907 1.00 97.62 85 VAL A C 1
ATOM 637 O O . VAL A 1 85 ? -13.730 -4.697 32.079 1.00 97.62 85 VAL A O 1
ATOM 640 N N . GLU A 1 86 ? -15.891 -4.117 32.271 1.00 98.12 86 GLU A N 1
ATOM 641 C CA . GLU A 1 86 ? -16.427 -5.405 32.704 1.00 98.12 86 GLU A CA 1
ATOM 642 C C . GLU A 1 86 ? -17.595 -5.778 31.792 1.00 98.12 86 GLU A C 1
ATOM 644 O O . GLU A 1 86 ? -18.506 -4.974 31.584 1.00 98.12 86 GLU A O 1
ATOM 649 N N . ALA A 1 87 ? -17.566 -6.984 31.233 1.00 97.81 87 ALA A N 1
ATOM 650 C CA . ALA A 1 87 ? -18.606 -7.469 30.338 1.00 97.81 87 ALA A CA 1
ATOM 651 C C . ALA A 1 87 ? -19.832 -7.970 31.112 1.00 97.81 87 ALA A C 1
ATOM 653 O O . ALA A 1 87 ? -19.747 -8.925 31.878 1.00 97.81 87 ALA A O 1
ATOM 654 N N . LEU A 1 88 ? -20.996 -7.363 30.871 1.00 97.25 88 LEU A N 1
ATOM 655 C CA . LEU A 1 88 ? -22.282 -7.823 31.417 1.00 97.25 88 LEU A CA 1
ATOM 656 C C . LEU A 1 88 ? -22.870 -8.992 30.616 1.00 97.25 88 LEU A C 1
ATOM 658 O O . LEU A 1 88 ? -23.696 -9.746 31.124 1.00 97.25 88 LEU A O 1
ATOM 662 N N . LYS A 1 89 ? -22.436 -9.141 29.363 1.00 96.38 89 LYS A N 1
ATOM 663 C CA . LYS A 1 89 ? -22.730 -10.265 28.472 1.00 96.38 89 LYS A CA 1
ATOM 664 C C . LYS A 1 89 ? -21.550 -10.501 27.533 1.00 96.38 89 LYS A C 1
ATOM 666 O O . LYS A 1 89 ? -20.712 -9.617 27.367 1.00 96.38 89 LYS A O 1
ATOM 671 N N . ASP A 1 90 ? -21.508 -11.668 26.898 1.00 96.06 90 ASP A N 1
ATOM 672 C CA . ASP A 1 90 ? -20.531 -11.976 25.852 1.00 96.06 90 ASP A CA 1
ATOM 673 C C . ASP A 1 90 ? -20.558 -10.890 24.765 1.00 96.06 90 ASP A C 1
ATOM 675 O O . ASP A 1 90 ? -21.592 -10.647 24.140 1.00 96.06 90 ASP A O 1
ATOM 679 N N . THR A 1 91 ? -19.431 -10.205 24.568 1.00 94.69 91 THR A N 1
ATOM 680 C CA . THR A 1 91 ? -19.360 -9.023 23.701 1.00 94.69 91 THR A CA 1
ATOM 681 C C . THR A 1 91 ? -17.964 -8.827 23.112 1.00 94.69 91 THR A C 1
ATOM 683 O O . THR A 1 91 ? -16.987 -9.443 23.545 1.00 94.69 91 THR A O 1
ATOM 686 N N . THR A 1 92 ? -17.863 -7.963 22.104 1.00 95.12 92 THR A N 1
ATOM 687 C CA . THR A 1 92 ? -16.583 -7.478 21.580 1.00 95.12 92 THR A CA 1
ATOM 688 C C . THR A 1 92 ? -16.416 -6.018 21.962 1.00 95.12 92 THR A C 1
ATOM 690 O O . THR A 1 92 ? -17.288 -5.193 21.708 1.00 95.12 92 THR A O 1
ATOM 693 N N . VAL A 1 93 ? -15.281 -5.704 22.574 1.00 95.88 93 VAL A N 1
ATOM 694 C CA . VAL A 1 93 ? -14.907 -4.350 22.967 1.00 95.88 93 VAL A CA 1
ATOM 695 C C . VAL A 1 93 ? -13.925 -3.791 21.955 1.00 95.88 93 VAL A C 1
ATOM 697 O O . VAL A 1 93 ? -12.977 -4.478 21.576 1.00 95.88 93 VAL A O 1
ATOM 700 N N . TYR A 1 94 ? -14.124 -2.535 21.557 1.00 96.75 94 TYR A N 1
ATOM 701 C CA . TYR A 1 94 ? -13.241 -1.839 20.630 1.00 96.75 94 TYR A CA 1
ATOM 702 C C . TYR A 1 94 ? -12.537 -0.669 21.309 1.00 96.75 94 TYR A C 1
ATOM 704 O O . TYR A 1 94 ? -13.152 0.099 22.048 1.00 96.75 94 TYR A O 1
ATOM 712 N N . MET A 1 95 ? -11.254 -0.495 21.011 1.00 96.31 95 MET A N 1
ATOM 713 C CA . MET A 1 95 ? -10.490 0.681 21.419 1.00 96.31 95 MET A CA 1
ATOM 714 C C . MET A 1 95 ? -9.749 1.304 20.239 1.00 96.31 95 MET A C 1
ATOM 716 O O . MET A 1 95 ? -9.394 0.609 19.288 1.00 96.31 95 MET A O 1
ATOM 720 N N . ALA A 1 96 ? -9.472 2.602 20.317 1.00 96.81 96 ALA A N 1
ATOM 721 C CA . ALA A 1 96 ? -8.641 3.325 19.362 1.00 96.81 96 ALA A CA 1
ATOM 722 C C . ALA A 1 96 ? -7.409 3.930 20.043 1.00 96.81 96 ALA A C 1
ATOM 724 O O . ALA A 1 96 ? -7.532 4.590 21.074 1.00 96.81 96 ALA A O 1
ATOM 725 N N . CYS A 1 97 ? -6.228 3.763 19.444 1.00 95.31 97 CYS A N 1
ATOM 726 C CA . CYS A 1 97 ? -4.995 4.418 19.893 1.00 95.31 97 CYS A CA 1
ATOM 727 C C . CYS A 1 97 ? -4.053 4.707 18.714 1.00 95.31 97 CYS A C 1
ATOM 729 O O . CYS A 1 97 ? -4.210 4.161 17.624 1.00 95.31 97 CYS A O 1
ATOM 731 N N . THR A 1 98 ? -3.043 5.553 18.906 1.00 95.12 98 THR A N 1
ATOM 732 C CA . THR A 1 98 ? -2.078 5.897 17.840 1.00 95.12 98 THR A CA 1
ATOM 733 C C . THR A 1 98 ? -0.946 4.875 17.680 1.00 95.12 98 THR A C 1
ATOM 735 O O . THR A 1 98 ? -0.024 5.106 16.901 1.00 95.12 98 THR A O 1
ATOM 738 N N . VAL A 1 99 ? -0.942 3.783 18.450 1.00 93.38 99 VAL A N 1
ATOM 739 C CA . VAL A 1 99 ? 0.085 2.739 18.341 1.00 93.38 99 VAL A CA 1
ATOM 740 C C . VAL A 1 99 ? -0.214 1.914 17.091 1.00 93.38 99 VAL A C 1
ATOM 742 O O . VAL A 1 99 ? -1.231 1.228 17.032 1.00 93.38 99 VAL A O 1
ATOM 745 N N . ALA A 1 100 ? 0.650 2.012 16.079 1.00 88.69 100 ALA A N 1
ATOM 746 C CA . ALA A 1 100 ? 0.508 1.272 14.822 1.00 88.69 100 ALA A CA 1
ATOM 747 C C . ALA A 1 100 ? 1.034 -0.168 14.920 1.00 88.69 100 ALA A C 1
ATOM 749 O O . ALA A 1 100 ? 0.473 -1.070 14.307 1.00 88.69 100 ALA A O 1
ATOM 750 N N . ASN A 1 101 ? 2.102 -0.361 15.699 1.00 89.12 101 ASN A N 1
ATOM 751 C CA . ASN A 1 101 ? 2.747 -1.649 15.932 1.00 89.12 101 ASN A CA 1
ATOM 752 C C . ASN A 1 101 ? 2.580 -2.006 17.419 1.00 89.12 101 ASN A C 1
ATOM 754 O O . ASN A 1 101 ? 3.305 -1.437 18.240 1.00 89.12 101 ASN A O 1
ATOM 758 N N . PRO A 1 102 ? 1.597 -2.849 17.781 1.00 87.25 102 PRO A N 1
ATOM 759 C CA . PRO A 1 102 ? 1.334 -3.212 19.171 1.00 87.25 102 PRO A CA 1
ATOM 760 C C . PRO A 1 102 ? 2.512 -3.985 19.780 1.00 87.25 102 PRO A C 1
ATOM 762 O O . PRO A 1 102 ? 3.064 -4.882 19.146 1.00 87.25 102 PRO A O 1
ATOM 765 N N . ASP A 1 103 ? 2.876 -3.638 21.014 1.00 90.25 103 ASP A N 1
ATOM 766 C CA . ASP A 1 103 ? 3.807 -4.406 21.847 1.00 90.25 103 ASP A CA 1
ATOM 767 C C . ASP A 1 103 ? 3.043 -5.347 22.799 1.00 90.25 103 ASP A C 1
ATOM 769 O O . ASP A 1 103 ? 1.823 -5.495 22.705 1.00 90.25 103 ASP A O 1
ATOM 773 N N . GLU A 1 104 ? 3.747 -5.982 23.737 1.00 92.19 104 GLU A N 1
ATOM 774 C CA . GLU A 1 104 ? 3.175 -6.953 24.682 1.00 92.19 104 GLU A CA 1
ATOM 775 C C . GLU A 1 104 ? 1.995 -6.407 25.506 1.00 92.19 104 GLU A C 1
ATOM 777 O O . GLU A 1 104 ? 1.130 -7.179 25.917 1.00 92.19 104 GLU A O 1
ATOM 782 N N . ARG A 1 105 ? 1.880 -5.083 25.695 1.00 91.44 105 ARG A N 1
ATOM 783 C CA . ARG A 1 105 ? 0.739 -4.475 26.409 1.00 91.44 105 ARG A CA 1
ATOM 784 C C . ARG A 1 105 ? -0.589 -4.705 25.685 1.00 91.44 105 ARG A C 1
ATOM 786 O O . ARG A 1 105 ? -1.650 -4.628 26.296 1.00 91.44 105 ARG A O 1
ATOM 793 N N . PHE A 1 106 ? -0.532 -4.971 24.386 1.00 93.50 106 PHE A N 1
ATOM 794 C CA . PHE A 1 106 ? -1.677 -5.199 23.514 1.00 93.50 106 PHE A CA 1
ATOM 795 C C . PHE A 1 106 ? -1.887 -6.691 23.210 1.00 93.50 106 PHE A C 1
ATOM 797 O O . PHE A 1 106 ? -2.672 -7.000 22.323 1.00 93.50 106 PHE A O 1
ATOM 804 N N . ALA A 1 107 ? -1.224 -7.620 23.913 1.00 91.56 107 ALA A N 1
ATOM 805 C CA . ALA A 1 107 ? -1.265 -9.054 23.594 1.00 91.56 107 ALA A CA 1
ATOM 806 C C . ALA A 1 107 ? -2.690 -9.642 23.509 1.00 91.56 107 ALA A C 1
ATOM 808 O O . ALA A 1 107 ? -2.966 -10.464 22.638 1.00 91.56 107 ALA A O 1
ATOM 809 N N . ASP A 1 108 ? -3.614 -9.165 24.349 1.00 93.75 108 ASP A N 1
ATOM 810 C CA . ASP A 1 108 ? -5.021 -9.599 24.350 1.00 93.75 108 ASP A CA 1
ATOM 811 C C . ASP A 1 108 ? -5.917 -8.820 23.364 1.00 93.75 108 ASP A C 1
ATOM 813 O O . ASP A 1 108 ? -7.142 -8.964 23.369 1.00 93.75 108 ASP A O 1
ATOM 817 N N . TRP A 1 109 ? -5.332 -7.946 22.545 1.00 94.75 109 TRP A N 1
ATOM 818 C CA . TRP A 1 109 ? -6.035 -7.048 21.638 1.00 94.75 109 TRP A CA 1
ATOM 819 C C . TRP A 1 109 ? -5.638 -7.325 20.189 1.00 94.75 109 TRP A C 1
ATOM 821 O O . TRP A 1 109 ? -4.480 -7.231 19.793 1.00 94.75 109 TRP A O 1
ATOM 831 N N . SER A 1 110 ? -6.629 -7.625 19.356 1.00 93.81 110 SER A N 1
ATOM 832 C CA . SER A 1 110 ? -6.432 -7.893 17.931 1.00 93.81 110 SER A CA 1
ATOM 833 C C . SER A 1 110 ? -6.616 -6.620 17.112 1.00 93.81 110 SER A C 1
ATOM 835 O O . SER A 1 110 ? -7.614 -5.922 17.275 1.00 93.81 110 SER A O 1
ATOM 837 N N . SER A 1 111 ? -5.681 -6.310 16.210 1.00 91.94 111 SER A N 1
ATOM 838 C CA . SER A 1 111 ? -5.836 -5.176 15.289 1.00 91.94 111 SER A CA 1
ATOM 839 C C . SER A 1 111 ? -7.016 -5.402 14.340 1.00 91.94 111 SER A C 1
ATOM 841 O O . SER A 1 111 ? -7.165 -6.487 13.776 1.00 91.94 111 SER A O 1
ATOM 843 N N . VAL A 1 112 ? -7.844 -4.375 14.146 1.00 90.56 112 VAL A N 1
ATOM 844 C CA . VAL A 1 112 ? -8.971 -4.414 13.211 1.00 90.56 112 VAL A CA 1
ATOM 845 C C . VAL A 1 112 ? -8.558 -3.766 11.894 1.00 90.56 112 VAL A C 1
ATOM 847 O O . VAL A 1 112 ? -8.429 -2.545 11.783 1.00 90.56 112 VAL A O 1
ATOM 850 N N . ALA A 1 113 ? -8.331 -4.599 10.878 1.00 83.81 113 ALA A N 1
ATOM 851 C CA . ALA A 1 113 ? -7.864 -4.146 9.575 1.00 83.81 113 ALA A CA 1
ATOM 852 C C . ALA A 1 113 ? -8.865 -3.191 8.901 1.00 83.81 113 ALA A C 1
ATOM 854 O O . ALA A 1 113 ? -10.073 -3.406 8.922 1.00 83.81 113 ALA A O 1
ATOM 855 N N . GLY A 1 114 ? -8.339 -2.134 8.277 1.00 81.56 114 GLY A N 1
ATOM 856 C CA . GLY A 1 114 ? -9.113 -1.175 7.481 1.00 81.56 114 GLY A CA 1
ATOM 857 C C . GLY A 1 114 ? -10.010 -0.216 8.270 1.00 81.56 114 GLY A C 1
ATOM 858 O O . GLY A 1 114 ? -10.625 0.653 7.657 1.00 81.56 114 GLY A O 1
ATOM 859 N N . VAL A 1 115 ? -10.037 -0.296 9.604 1.00 87.00 115 VAL A N 1
ATOM 860 C CA . VAL A 1 115 ? -10.793 0.634 10.452 1.00 87.00 115 VAL A CA 1
ATOM 861 C C . VAL A 1 115 ? -9.835 1.544 11.216 1.00 87.00 115 VAL A C 1
ATOM 863 O O . VAL A 1 115 ? -8.941 1.097 11.933 1.00 87.00 115 VAL A O 1
ATOM 866 N N . SER A 1 116 ? -10.001 2.855 11.038 1.00 92.50 116 SER A N 1
ATOM 867 C CA . SER A 1 116 ? -9.195 3.869 11.719 1.00 92.50 116 SER A CA 1
ATOM 868 C C . SER A 1 116 ? -9.986 5.155 11.928 1.00 92.50 116 SER A C 1
ATOM 870 O O . SER A 1 116 ? -10.880 5.460 11.141 1.00 92.50 116 SER A O 1
ATOM 872 N N . LEU A 1 117 ? -9.630 5.914 12.962 1.00 94.94 117 LEU A N 1
ATOM 873 C CA . LEU A 1 117 ? -10.211 7.225 13.267 1.00 94.94 117 LEU A CA 1
ATOM 874 C C . LEU A 1 117 ? -9.164 8.319 13.032 1.00 94.94 117 LEU A C 1
ATOM 876 O O . LEU A 1 117 ? -7.962 8.047 13.096 1.00 94.94 117 LEU A O 1
ATOM 880 N N . ARG A 1 118 ? -9.596 9.559 12.779 1.00 96.75 118 ARG A N 1
ATOM 881 C CA . ARG A 1 118 ? -8.698 10.717 12.636 1.00 96.75 118 ARG A CA 1
ATOM 882 C C . ARG A 1 118 ? -9.268 11.957 13.307 1.00 96.75 118 ARG A C 1
ATOM 884 O O . ARG A 1 118 ? -10.482 12.117 13.406 1.00 96.75 118 ARG A O 1
ATOM 891 N N . TYR A 1 119 ? -8.383 12.854 13.720 1.00 96.56 119 TYR A N 1
ATOM 892 C CA . TYR A 1 119 ? -8.739 14.174 14.241 1.00 96.56 119 TYR A CA 1
ATOM 893 C C . TYR A 1 119 ? -7.934 15.283 13.554 1.00 96.56 119 TYR A C 1
ATOM 895 O O . TYR A 1 119 ? -6.994 15.013 12.813 1.00 96.56 119 TYR A O 1
ATOM 903 N N . THR A 1 120 ? -8.324 16.538 13.763 1.00 97.44 120 THR A N 1
ATOM 904 C CA . THR A 1 120 ? -7.826 17.712 13.020 1.00 97.44 120 THR A CA 1
ATOM 905 C C . THR A 1 120 ? -6.499 18.304 13.511 1.00 97.44 120 THR A C 1
ATOM 907 O O . THR A 1 120 ? -6.311 19.517 13.415 1.00 97.44 120 THR A O 1
ATOM 910 N N . ASP A 1 121 ? -5.573 17.517 14.059 1.00 94.88 121 ASP A N 1
ATOM 911 C CA . ASP A 1 121 ? -4.233 18.065 14.310 1.00 94.88 121 ASP A CA 1
ATOM 912 C C . ASP A 1 121 ? -3.469 18.314 12.996 1.00 94.88 121 ASP A C 1
ATOM 914 O O . ASP A 1 121 ? -3.935 17.977 11.903 1.00 94.88 121 ASP A O 1
ATOM 918 N N . GLY A 1 122 ? -2.280 18.919 13.094 1.00 92.44 122 GLY A N 1
ATOM 919 C CA . GLY A 1 122 ? -1.481 19.276 11.916 1.00 92.44 122 GLY A CA 1
ATOM 920 C C . GLY A 1 122 ? -1.129 18.083 11.019 1.00 92.44 122 GLY A C 1
ATOM 921 O O . GLY A 1 122 ? -0.975 18.256 9.814 1.00 92.44 122 GLY A O 1
ATOM 922 N N . GLY A 1 123 ? -1.044 16.875 11.589 1.00 92.69 123 GLY A N 1
ATOM 923 C CA . GLY A 1 123 ? -0.753 15.639 10.859 1.00 92.69 123 GLY A CA 1
ATOM 924 C C . GLY A 1 123 ? -1.986 14.844 10.425 1.00 92.69 123 GLY A C 1
ATOM 925 O O . GLY A 1 123 ? -1.834 13.833 9.741 1.00 92.69 123 GLY A O 1
ATOM 926 N N . ARG A 1 124 ? -3.196 15.262 10.823 1.00 93.19 124 ARG A N 1
ATOM 927 C CA . ARG A 1 124 ? -4.424 14.454 10.746 1.00 93.19 124 ARG A CA 1
ATOM 928 C C . ARG A 1 124 ? -4.211 13.046 11.302 1.00 93.19 124 ARG A C 1
ATOM 930 O O . ARG A 1 124 ? -4.496 12.043 10.638 1.00 93.19 124 ARG A O 1
ATOM 937 N N . THR A 1 125 ? -3.651 12.996 12.505 1.00 94.38 125 THR A N 1
ATOM 938 C CA . THR A 1 125 ? -3.159 11.789 13.158 1.00 94.38 125 THR A CA 1
ATOM 939 C C . THR A 1 125 ? -4.209 10.685 13.156 1.00 94.38 125 THR A C 1
ATOM 941 O O . THR A 1 125 ? -5.379 10.885 13.490 1.00 94.38 125 THR A O 1
ATOM 944 N N . ARG A 1 126 ? -3.756 9.489 12.775 1.00 95.12 126 ARG A N 1
ATOM 945 C CA . ARG A 1 126 ? -4.565 8.277 12.696 1.00 95.12 126 ARG A CA 1
ATOM 946 C C . ARG A 1 126 ? -4.536 7.525 14.023 1.00 95.12 126 ARG A C 1
ATOM 948 O O . ARG A 1 126 ? -3.465 7.294 14.578 1.00 95.12 126 ARG A O 1
ATOM 955 N N . LEU A 1 127 ? -5.704 7.083 14.480 1.00 96.62 127 LEU A N 1
ATOM 956 C CA . LEU A 1 127 ? -5.835 6.059 15.509 1.00 96.62 127 LEU A CA 1
ATOM 957 C C . LEU A 1 127 ? -6.222 4.732 14.857 1.00 96.62 127 LEU A C 1
ATOM 959 O O . LEU A 1 127 ? -7.163 4.666 14.065 1.00 96.62 127 LEU A O 1
ATOM 963 N N . HIS A 1 128 ? -5.493 3.685 15.213 1.00 95.12 128 HIS A N 1
ATOM 964 C CA . HIS A 1 128 ? -5.745 2.303 14.835 1.00 95.12 128 HIS A CA 1
ATOM 965 C C . HIS A 1 128 ? -6.780 1.704 15.786 1.00 95.12 128 HIS A C 1
ATOM 967 O O . HIS A 1 128 ? -6.714 1.953 16.993 1.00 95.12 128 HIS A O 1
ATOM 973 N N . VAL A 1 129 ? -7.727 0.934 15.246 1.00 95.25 129 VAL A N 1
ATOM 974 C CA . VAL A 1 129 ? -8.751 0.256 16.045 1.00 95.25 129 VAL A CA 1
ATOM 975 C C . VAL A 1 129 ? -8.297 -1.158 16.393 1.00 95.25 129 VAL A C 1
ATOM 977 O O . VAL A 1 129 ? -7.758 -1.880 15.554 1.00 95.25 129 VAL A O 1
ATOM 980 N N . TYR A 1 130 ? -8.533 -1.542 17.640 1.00 95.12 130 TYR A N 1
ATOM 981 C CA . TYR A 1 130 ? -8.259 -2.863 18.183 1.00 95.12 130 TYR A CA 1
ATOM 982 C C . TYR A 1 130 ? -9.522 -3.432 18.817 1.00 95.12 130 TYR A C 1
ATOM 984 O O . TYR A 1 130 ? -10.336 -2.679 19.350 1.00 95.12 130 TYR A O 1
ATOM 992 N N . ALA A 1 131 ? -9.666 -4.751 18.779 1.00 95.38 131 ALA A N 1
ATOM 993 C CA . ALA A 1 131 ? -10.794 -5.477 19.333 1.00 95.38 131 ALA A CA 1
ATOM 994 C C . ALA A 1 131 ? -10.335 -6.517 20.357 1.00 95.38 131 ALA A C 1
ATOM 996 O O . ALA A 1 131 ? -9.322 -7.191 20.159 1.00 95.38 131 ALA A O 1
ATOM 997 N N . ARG A 1 132 ? -11.123 -6.692 21.416 1.00 95.56 132 ARG A N 1
ATOM 998 C CA . ARG A 1 132 ? -10.988 -7.792 22.373 1.00 95.56 132 ARG A CA 1
ATOM 999 C C . ARG A 1 132 ? -12.359 -8.407 22.620 1.00 95.56 132 ARG A C 1
ATOM 1001 O O . ARG A 1 132 ? -13.312 -7.701 22.941 1.00 95.56 132 ARG A O 1
ATOM 1008 N N . LYS A 1 133 ? -12.463 -9.725 22.456 1.00 95.56 133 LYS A N 1
ATOM 1009 C CA . LYS A 1 133 ? -13.665 -10.476 22.840 1.00 95.56 133 LYS A CA 1
ATOM 1010 C C . LYS A 1 133 ? -13.627 -10.702 24.344 1.00 95.56 133 LYS A C 1
ATOM 1012 O O . LYS A 1 133 ? -12.591 -11.121 24.847 1.00 95.56 133 LYS A O 1
ATOM 1017 N N . LEU A 1 134 ? -14.739 -10.444 25.021 1.00 96.75 134 LEU A N 1
ATOM 1018 C CA . LEU A 1 134 ? -14.895 -10.667 26.454 1.00 96.75 134 LEU A CA 1
ATOM 1019 C C . LEU A 1 134 ? -16.061 -11.616 26.710 1.00 96.75 134 LEU A C 1
ATOM 1021 O O . LEU A 1 134 ? -17.103 -11.534 26.049 1.00 96.75 134 LEU A O 1
ATOM 1025 N N . LYS A 1 135 ? -15.884 -12.508 27.683 1.00 97.62 135 LYS A N 1
ATOM 1026 C CA . LYS A 1 135 ? -16.976 -13.309 28.243 1.00 97.62 135 LYS A CA 1
ATOM 1027 C C . LYS A 1 135 ? -17.681 -12.564 29.363 1.00 97.62 135 LYS A C 1
ATOM 1029 O O . LYS A 1 135 ? -17.109 -11.685 29.992 1.00 97.62 135 LYS A O 1
ATOM 1034 N N . THR A 1 136 ? -18.925 -12.939 29.626 1.00 97.69 136 THR A N 1
ATOM 1035 C CA . THR A 1 136 ? -19.697 -12.400 30.754 1.00 97.69 136 THR A CA 1
ATOM 1036 C C . THR A 1 136 ? -18.905 -12.482 32.069 1.00 97.69 136 THR A C 1
ATOM 1038 O O . THR A 1 136 ? -18.390 -13.541 32.421 1.00 97.69 136 THR A O 1
ATOM 1041 N N . GLY A 1 137 ? -18.800 -11.361 32.784 1.00 96.88 137 GLY A N 1
ATOM 1042 C CA . GLY A 1 137 ? -18.021 -11.193 34.014 1.00 96.88 137 GLY A CA 1
ATOM 1043 C C . GLY A 1 137 ? -16.521 -10.944 33.805 1.00 96.88 137 GLY A C 1
ATOM 1044 O O . GLY A 1 137 ? -15.818 -10.627 34.765 1.00 96.88 137 GLY A O 1
ATOM 1045 N N . GLU A 1 138 ? -16.004 -11.070 32.579 1.00 97.75 138 GLU A N 1
ATOM 1046 C CA . GLU A 1 138 ? -14.598 -10.794 32.282 1.00 97.75 138 GLU A CA 1
ATOM 1047 C C . GLU A 1 138 ? -14.314 -9.292 32.367 1.00 97.75 138 GLU A C 1
ATOM 1049 O O . GLU A 1 138 ? -15.096 -8.454 31.904 1.00 97.75 138 GLU A O 1
ATOM 1054 N N . ARG A 1 139 ? -13.159 -8.960 32.948 1.00 97.00 139 ARG A N 1
ATOM 1055 C CA . ARG A 1 139 ? -12.654 -7.594 33.059 1.00 97.00 139 ARG A CA 1
ATOM 1056 C C . ARG A 1 139 ? -11.426 -7.401 32.188 1.00 97.00 139 ARG A C 1
ATOM 1058 O O . ARG A 1 139 ? -10.555 -8.266 32.143 1.00 97.00 139 ARG A O 1
ATOM 1065 N N . ALA A 1 140 ? -11.325 -6.236 31.563 1.00 96.06 140 ALA A N 1
ATOM 1066 C CA . ALA A 1 140 ? -10.147 -5.832 30.812 1.00 96.06 140 ALA A CA 1
ATOM 1067 C C . ALA A 1 140 ? -9.836 -4.354 31.045 1.00 96.06 140 ALA A C 1
ATOM 1069 O O . ALA A 1 140 ? -10.733 -3.515 31.087 1.00 96.06 140 ALA A O 1
ATOM 1070 N N . SER A 1 141 ? -8.551 -4.033 31.147 1.00 95.06 141 SER A N 1
ATOM 1071 C CA . SER A 1 141 ? -8.073 -2.651 31.132 1.00 95.06 141 SER A CA 1
ATOM 1072 C C . SER A 1 141 ? -7.598 -2.289 29.733 1.00 95.06 141 SER A C 1
ATOM 1074 O O . SER A 1 141 ? -7.015 -3.120 29.030 1.00 95.06 141 SER A O 1
ATOM 1076 N N . LEU A 1 142 ? -7.822 -1.042 29.327 1.00 95.62 142 LEU A N 1
ATOM 1077 C CA . LEU A 1 142 ? -7.230 -0.533 28.098 1.00 95.62 142 LEU A CA 1
ATOM 1078 C C . LEU A 1 142 ? -5.732 -0.280 28.338 1.00 95.62 142 LEU A C 1
ATOM 1080 O O . LEU A 1 142 ? -5.384 0.421 29.291 1.00 95.62 142 LEU A O 1
ATOM 1084 N N . PRO A 1 143 ? -4.829 -0.823 27.503 1.00 93.44 143 PRO A N 1
ATOM 1085 C CA . PRO A 1 143 ? -3.404 -0.553 27.624 1.00 93.44 143 PRO A CA 1
ATOM 1086 C C . PRO A 1 143 ? -3.113 0.921 27.359 1.00 93.44 143 PRO A C 1
ATOM 1088 O O . PRO A 1 143 ? -3.734 1.540 26.495 1.00 93.44 143 PRO A O 1
ATOM 1091 N N . GLN A 1 144 ? -2.131 1.490 28.055 1.00 84.06 144 GLN A N 1
ATOM 1092 C CA . GLN A 1 144 ? -1.717 2.868 27.801 1.00 84.06 144 GLN A CA 1
ATOM 1093 C C . GLN A 1 144 ? -1.099 2.984 26.400 1.00 84.06 144 GLN A C 1
ATOM 1095 O O . GLN A 1 144 ? -0.117 2.311 26.089 1.00 84.06 144 GLN A O 1
ATOM 1100 N N . GLY A 1 145 ? -1.658 3.858 25.563 1.00 83.38 145 GLY A N 1
ATOM 1101 C CA . GLY A 1 145 ? -1.115 4.184 24.247 1.00 83.38 145 GLY A CA 1
ATOM 1102 C C . GLY A 1 145 ? 0.068 5.158 24.315 1.00 83.38 145 GLY A C 1
ATOM 1103 O O . GLY A 1 145 ? 0.975 5.029 25.138 1.00 83.38 145 GLY A O 1
ATOM 1104 N N . THR A 1 146 ? 0.055 6.151 23.427 1.00 90.12 146 THR A N 1
ATOM 1105 C CA . THR A 1 146 ? 0.975 7.301 23.472 1.00 90.12 146 THR A CA 1
ATOM 1106 C C . THR A 1 146 ? 0.346 8.435 24.300 1.00 90.12 146 THR A C 1
ATOM 1108 O O . THR A 1 146 ? -0.530 8.191 25.127 1.00 90.12 146 THR A O 1
ATOM 1111 N N . TRP A 1 147 ? 0.723 9.694 24.055 1.00 89.88 147 T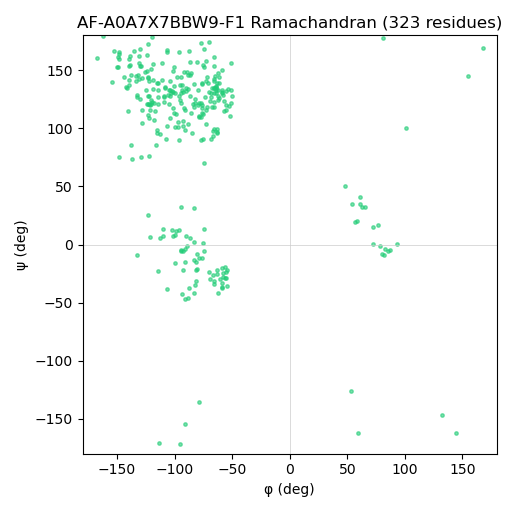RP A N 1
ATOM 1112 C CA . TRP A 1 147 ? 0.042 10.858 24.631 1.00 89.88 147 TRP A CA 1
ATOM 1113 C C . TRP A 1 147 ? -1.466 10.894 24.315 1.00 89.88 147 TRP A C 1
ATOM 1115 O O . TRP A 1 147 ? -2.245 11.424 25.101 1.00 89.88 147 TRP A O 1
ATOM 1125 N N . ALA A 1 148 ? -1.891 10.324 23.183 1.00 90.69 148 ALA A N 1
ATOM 1126 C CA . ALA A 1 148 ? -3.302 10.225 22.806 1.00 90.69 148 ALA A CA 1
ATOM 1127 C C . ALA A 1 148 ? -4.069 9.150 23.605 1.00 90.69 148 ALA A C 1
ATOM 1129 O O . ALA A 1 148 ? -5.281 9.025 23.447 1.00 90.69 148 ALA A O 1
ATOM 1130 N N . GLY A 1 149 ? -3.370 8.371 24.441 1.00 92.50 149 GLY A N 1
ATOM 1131 C CA . GLY A 1 149 ? -3.931 7.277 25.227 1.00 92.50 149 GLY A CA 1
ATOM 1132 C C . GLY A 1 149 ? -4.589 6.190 24.377 1.00 92.50 149 GLY A C 1
ATOM 1133 O O . GLY A 1 149 ? -4.336 6.070 23.173 1.00 92.50 149 GLY A O 1
ATOM 1134 N N . SER A 1 150 ? -5.424 5.392 25.037 1.00 95.69 150 SER A N 1
ATOM 1135 C CA . SER A 1 150 ? -6.306 4.411 24.406 1.00 95.69 150 SER A CA 1
ATOM 1136 C C . SER A 1 150 ? -7.742 4.755 24.760 1.00 95.69 150 SER A C 1
ATOM 1138 O O . SER A 1 150 ? -8.089 4.896 25.931 1.00 95.69 150 SER A O 1
ATOM 1140 N N . LEU A 1 151 ? -8.567 4.926 23.735 1.00 97.31 151 LEU A N 1
ATOM 1141 C CA . LEU A 1 151 ? -9.940 5.392 23.858 1.00 97.31 151 LEU A CA 1
ATOM 1142 C C . LEU A 1 151 ? -10.880 4.209 23.657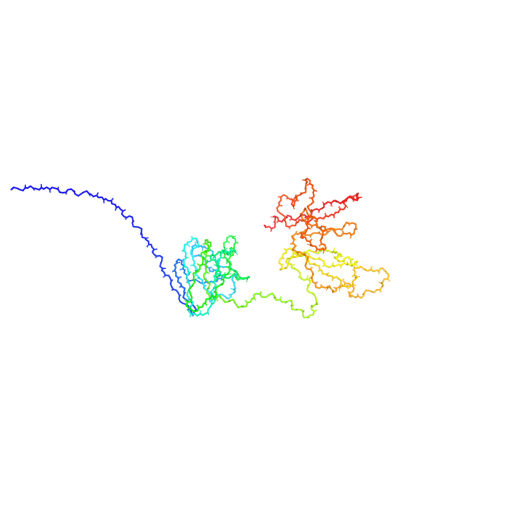 1.00 97.31 151 LEU A C 1
ATOM 1144 O O . LEU A 1 151 ? -10.856 3.594 22.593 1.00 97.31 151 LEU A O 1
ATOM 1148 N N . LEU A 1 152 ? -11.721 3.902 24.641 1.00 97.75 152 LEU A N 1
ATOM 1149 C CA . LEU A 1 152 ? -12.787 2.919 24.486 1.00 97.75 152 LEU A CA 1
ATOM 1150 C C . LEU A 1 152 ? -13.854 3.486 23.552 1.00 97.75 152 LEU A C 1
ATOM 1152 O O . LEU A 1 152 ? -14.306 4.614 23.748 1.00 97.75 152 LEU A O 1
ATOM 1156 N N . LEU A 1 153 ? -14.265 2.696 22.564 1.00 97.19 153 LEU A N 1
ATOM 1157 C CA . LEU A 1 153 ? -15.317 3.035 21.612 1.00 97.19 153 LEU A CA 1
ATOM 1158 C C . LEU A 1 153 ? -16.587 2.263 21.980 1.00 97.19 153 LEU A C 1
ATOM 1160 O O . LEU A 1 153 ? -16.560 1.042 22.117 1.00 97.19 153 LEU A O 1
ATOM 1164 N N . LEU A 1 154 ? -17.703 2.973 22.118 1.00 95.44 154 LEU A N 1
ATOM 1165 C CA . LEU A 1 154 ? -19.017 2.405 22.412 1.00 95.44 154 LEU A CA 1
ATOM 1166 C C . LEU A 1 154 ? -19.967 2.651 21.239 1.00 95.44 154 LEU A C 1
ATOM 1168 O O . LEU A 1 154 ? -19.988 3.746 20.674 1.00 95.44 154 LEU A O 1
ATOM 1172 N N . GLY A 1 155 ? -20.769 1.640 20.900 1.00 89.38 155 GLY A N 1
ATOM 1173 C CA . GLY A 1 155 ? -21.709 1.666 19.773 1.00 89.38 155 GLY A CA 1
ATOM 1174 C C . GLY A 1 155 ? -21.084 1.336 18.413 1.00 89.38 155 GLY A C 1
ATOM 1175 O O . GLY A 1 155 ? -21.806 1.257 17.425 1.00 89.38 15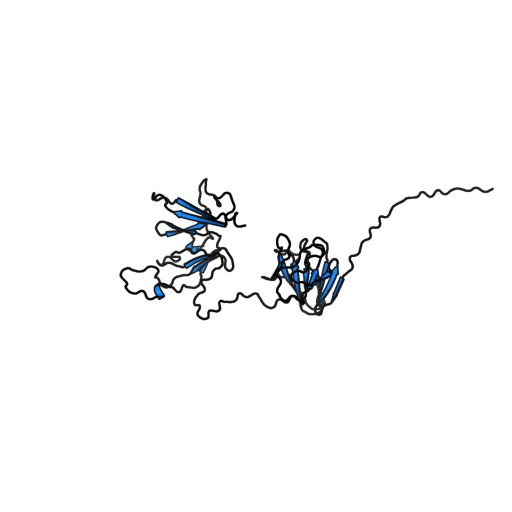5 GLY A O 1
ATOM 1176 N N . LEU A 1 156 ? -19.763 1.136 18.356 1.00 88.25 156 LEU A N 1
ATOM 1177 C CA . LEU A 1 156 ? -19.090 0.600 17.178 1.00 88.25 156 LEU A CA 1
ATOM 1178 C C . LEU A 1 156 ? -19.333 -0.910 17.108 1.00 88.25 156 LEU A C 1
ATOM 1180 O O . LEU A 1 156 ? -18.879 -1.647 17.979 1.00 88.25 156 LEU A O 1
ATOM 1184 N N . GLU A 1 157 ? -19.997 -1.350 16.048 1.00 84.81 157 GLU A N 1
ATOM 1185 C CA . GLU A 1 157 ? -20.166 -2.759 15.708 1.00 84.81 157 GLU A CA 1
ATOM 1186 C C . GLU A 1 157 ? -19.498 -3.001 14.358 1.00 84.81 157 GLU A C 1
ATOM 1188 O O . GLU A 1 157 ? -19.790 -2.326 13.370 1.00 84.81 157 GLU A O 1
ATOM 1193 N N . ILE A 1 158 ? -18.538 -3.924 14.331 1.00 80.56 158 ILE A N 1
ATOM 1194 C CA . ILE A 1 158 ? -17.843 -4.314 13.105 1.00 80.56 158 ILE A CA 1
ATOM 1195 C C . ILE A 1 158 ? -18.253 -5.749 12.820 1.00 80.56 158 ILE A C 1
ATOM 1197 O O . ILE A 1 158 ? -17.689 -6.689 13.382 1.00 80.56 158 ILE A O 1
ATOM 1201 N N . GLU A 1 159 ? -19.269 -5.895 11.975 1.00 68.81 159 GLU A N 1
ATOM 1202 C CA . GLU A 1 159 ? -19.704 -7.188 11.466 1.00 68.81 159 GLU A CA 1
ATOM 1203 C C . GLU A 1 159 ? -18.934 -7.550 10.192 1.00 68.81 159 GLU A C 1
ATOM 1205 O O . GLU A 1 159 ? -18.785 -6.741 9.275 1.00 68.81 159 GLU A O 1
ATOM 1210 N N . GLY A 1 160 ? -18.461 -8.795 10.135 1.00 63.19 160 GLY A N 1
ATOM 1211 C CA . GLY A 1 160 ? -17.782 -9.354 8.970 1.00 63.19 160 GLY A CA 1
ATOM 1212 C C . GLY A 1 160 ? -16.306 -8.973 8.832 1.00 63.19 160 GLY A C 1
ATOM 1213 O O . GLY A 1 160 ? -15.711 -8.252 9.633 1.00 63.19 160 GLY A O 1
ATOM 1214 N N . THR A 1 161 ? -15.689 -9.524 7.795 1.00 58.38 161 THR A N 1
ATOM 1215 C CA . THR A 1 161 ? -14.366 -9.140 7.306 1.00 58.38 161 THR A CA 1
ATOM 1216 C C . THR A 1 161 ? -14.529 -8.114 6.190 1.00 58.38 161 THR A C 1
ATOM 1218 O O . THR A 1 161 ? -15.464 -8.206 5.399 1.00 58.38 161 THR A O 1
ATOM 1221 N N . LEU A 1 162 ? -13.622 -7.135 6.093 1.00 67.06 162 LEU A N 1
ATOM 1222 C CA . LEU A 1 162 ? -13.568 -6.280 4.907 1.00 67.06 162 LEU A CA 1
ATOM 1223 C C . LEU A 1 162 ? -13.150 -7.137 3.714 1.00 67.06 162 LEU A C 1
ATOM 1225 O O . LEU A 1 162 ? -11.971 -7.439 3.526 1.00 67.06 162 LEU A O 1
ATOM 1229 N N . GLU A 1 163 ? -14.132 -7.539 2.922 1.00 67.75 163 GLU A N 1
ATOM 1230 C CA . GLU A 1 163 ? -13.914 -8.293 1.703 1.00 67.75 163 GLU A CA 1
ATOM 1231 C C . GLU A 1 163 ? -13.834 -7.340 0.521 1.00 67.75 163 GLU A C 1
ATOM 1233 O O . GLU A 1 163 ? -14.639 -6.422 0.342 1.00 67.75 163 GLU A O 1
ATOM 1238 N N . ARG A 1 164 ? -12.819 -7.555 -0.310 1.00 72.62 164 ARG A N 1
ATOM 1239 C CA . ARG A 1 164 ? -12.717 -6.847 -1.572 1.00 72.62 164 ARG A CA 1
ATOM 1240 C C . ARG A 1 164 ? -13.851 -7.317 -2.475 1.00 72.62 164 ARG A C 1
ATOM 1242 O O . ARG A 1 164 ? -13.898 -8.484 -2.851 1.00 72.62 164 ARG A O 1
ATOM 1249 N N . LEU A 1 165 ? -14.721 -6.387 -2.855 1.00 79.56 165 LEU A N 1
ATOM 1250 C CA . LEU A 1 165 ? -15.789 -6.680 -3.799 1.00 79.56 165 LEU A CA 1
ATOM 1251 C C . LEU A 1 165 ? -15.192 -7.060 -5.164 1.00 79.56 165 LEU A C 1
ATOM 1253 O O . LEU A 1 165 ? -14.331 -6.329 -5.669 1.00 79.56 165 LEU A O 1
ATOM 1257 N N . PRO A 1 166 ? -15.631 -8.176 -5.772 1.00 73.75 166 PRO A N 1
ATOM 1258 C CA . PRO A 1 166 ? -15.255 -8.493 -7.139 1.00 73.75 166 PRO A CA 1
ATOM 1259 C C . PRO A 1 166 ? -15.848 -7.454 -8.095 1.00 73.75 166 PRO A C 1
ATOM 1261 O O . PRO A 1 166 ? -16.890 -6.849 -7.823 1.00 73.75 166 PRO A O 1
ATOM 1264 N N . TYR A 1 167 ? -15.208 -7.261 -9.249 1.00 78.25 167 TYR A N 1
ATOM 1265 C CA . TYR A 1 167 ? -15.823 -6.493 -10.326 1.00 78.25 167 TYR A CA 1
ATOM 1266 C C . TYR A 1 167 ? -17.148 -7.145 -10.733 1.00 78.25 167 TYR A C 1
ATOM 1268 O O . TYR A 1 167 ? -17.206 -8.354 -10.958 1.00 78.25 167 TYR A O 1
ATOM 1276 N N . ASN A 1 168 ? -18.207 -6.342 -10.873 1.00 85.50 168 ASN A N 1
ATOM 1277 C CA . ASN A 1 168 ? -19.500 -6.815 -11.365 1.00 85.50 168 ASN A CA 1
ATOM 1278 C C . ASN A 1 168 ? -19.446 -7.057 -12.884 1.00 85.50 168 ASN A C 1
ATOM 1280 O O . ASN A 1 168 ? -19.995 -6.292 -13.675 1.00 85.50 168 ASN A O 1
ATOM 1284 N N . ASN A 1 169 ? -18.724 -8.100 -13.287 1.00 87.00 169 ASN A N 1
ATOM 1285 C CA . ASN A 1 169 ? -18.569 -8.502 -14.676 1.00 87.00 169 ASN A CA 1
ATOM 1286 C C . ASN A 1 169 ? -18.659 -10.033 -14.802 1.00 87.00 169 ASN A C 1
ATOM 1288 O O . ASN A 1 169 ? -17.630 -10.710 -14.819 1.00 87.00 169 ASN A O 1
ATOM 1292 N N . PRO A 1 170 ? -19.877 -10.596 -14.924 1.00 87.38 170 PRO A N 1
ATOM 1293 C CA . PRO A 1 170 ? -20.079 -12.041 -15.073 1.00 87.38 170 PRO A CA 1
ATOM 1294 C C . PRO A 1 170 ? -19.389 -12.653 -16.304 1.00 87.38 170 PRO A C 1
ATOM 1296 O O . PRO A 1 170 ? -19.175 -13.861 -16.352 1.00 87.38 170 PRO A O 1
ATOM 1299 N N . GLY A 1 171 ? -19.054 -11.835 -17.311 1.00 89.12 171 GLY A N 1
ATOM 1300 C CA . GLY A 1 171 ? -18.353 -12.259 -18.524 1.00 89.12 171 GLY A CA 1
ATOM 1301 C C . GLY A 1 171 ? -16.825 -12.198 -18.431 1.00 89.12 171 GLY A C 1
ATOM 1302 O O . GLY A 1 171 ? -16.158 -12.540 -19.410 1.00 89.12 171 GLY A O 1
ATOM 1303 N N . LEU A 1 172 ? -16.262 -11.757 -17.298 1.00 89.31 172 LEU A N 1
ATOM 1304 C CA . LEU A 1 172 ? -14.819 -11.617 -17.114 1.00 89.31 172 LEU A CA 1
ATOM 1305 C C . LEU A 1 172 ? -14.124 -12.979 -17.242 1.00 89.31 172 LEU A C 1
ATOM 1307 O O . LEU A 1 172 ? -14.462 -13.930 -16.542 1.00 89.31 172 LEU A O 1
ATOM 1311 N N . LYS A 1 173 ? -13.145 -13.068 -18.147 1.00 88.81 173 LYS A N 1
ATOM 1312 C CA . LYS A 1 173 ? -12.344 -14.285 -18.353 1.00 88.81 173 LYS A CA 1
ATOM 1313 C C . LYS A 1 173 ? -11.091 -14.297 -17.489 1.00 88.81 173 LYS A C 1
ATOM 1315 O O . LYS A 1 173 ? -10.823 -15.294 -16.831 1.00 88.81 173 LYS A O 1
ATOM 1320 N N . VAL A 1 174 ? -10.363 -13.183 -17.476 1.00 90.50 174 VAL A N 1
ATOM 1321 C CA . VAL A 1 174 ? -9.170 -12.964 -16.655 1.00 90.50 174 VAL A CA 1
ATOM 1322 C C . VAL A 1 174 ? -9.174 -11.518 -16.171 1.00 90.50 174 VAL A C 1
ATOM 1324 O O . VAL A 1 174 ? -9.463 -10.608 -16.947 1.00 90.50 174 VAL A O 1
ATOM 1327 N N . ASP A 1 175 ? -8.871 -11.314 -14.889 1.00 89.19 175 ASP A N 1
ATOM 1328 C CA . ASP A 1 175 ? -8.645 -9.990 -14.308 1.00 89.19 175 ASP A CA 1
ATOM 1329 C C . ASP A 1 175 ? -7.177 -9.586 -14.512 1.00 89.19 175 ASP A C 1
ATOM 1331 O O . ASP A 1 175 ? -6.273 -10.208 -13.955 1.00 89.19 175 ASP A O 1
ATOM 1335 N N . LEU A 1 176 ? -6.942 -8.554 -15.327 1.00 89.88 176 LEU A N 1
ATOM 1336 C CA . LEU A 1 176 ? -5.612 -7.974 -15.565 1.00 89.88 176 LEU A CA 1
ATOM 1337 C C . LEU A 1 176 ? -5.290 -6.832 -14.577 1.00 89.88 176 LEU A C 1
ATOM 1339 O O . LEU A 1 176 ? -4.297 -6.119 -14.732 1.00 89.88 176 LEU A O 1
ATOM 1343 N N . GLY A 1 177 ? -6.143 -6.612 -13.572 1.00 87.56 177 GLY A N 1
ATOM 1344 C CA . GLY A 1 177 ? -5.997 -5.556 -12.582 1.00 87.56 177 GLY A CA 1
ATOM 1345 C C . GLY A 1 177 ? -4.876 -5.828 -11.578 1.00 87.56 177 GLY A C 1
ATOM 1346 O O . GLY A 1 177 ? -4.974 -6.726 -10.748 1.00 87.56 177 GLY A O 1
ATOM 1347 N N . VAL A 1 178 ? -3.839 -4.985 -11.590 1.00 88.06 178 VAL A N 1
ATOM 1348 C CA . VAL A 1 178 ? -2.720 -5.046 -10.626 1.00 88.06 178 VAL A CA 1
ATOM 1349 C C . VAL A 1 178 ? -2.765 -3.924 -9.582 1.00 88.06 178 VAL A C 1
ATOM 1351 O O . VAL A 1 178 ? -2.527 -4.164 -8.402 1.00 88.06 178 VAL A O 1
ATOM 1354 N N . GLY A 1 179 ? -3.156 -2.706 -9.965 1.00 88.50 179 GLY A N 1
ATOM 1355 C CA . GLY A 1 179 ? -3.357 -1.619 -9.011 1.00 88.50 179 GLY A CA 1
ATOM 1356 C C . GLY A 1 179 ? -2.986 -0.228 -9.484 1.00 88.50 179 GLY A C 1
ATOM 1357 O O . GLY A 1 179 ? -2.902 0.041 -10.680 1.00 88.50 179 GLY A O 1
ATOM 1358 N N . LEU A 1 180 ? -2.820 0.671 -8.514 1.00 87.56 180 LEU A N 1
ATOM 1359 C CA . LEU A 1 180 ? -2.466 2.063 -8.753 1.00 87.56 180 LEU A CA 1
ATOM 1360 C C . LEU A 1 180 ? -0.999 2.157 -9.205 1.00 87.56 180 LEU A C 1
ATOM 1362 O O . LEU A 1 180 ? -0.146 1.391 -8.758 1.00 87.56 180 LEU A O 1
ATOM 1366 N N . TRP A 1 181 ? -0.704 3.094 -10.110 1.00 90.62 181 TRP A N 1
ATOM 1367 C CA . TRP A 1 181 ? 0.649 3.310 -10.646 1.00 90.62 181 TRP A CA 1
ATOM 1368 C C . TRP A 1 181 ? 1.254 2.107 -11.385 1.00 90.62 181 TRP A C 1
ATOM 1370 O O . TRP A 1 181 ? 2.442 1.820 -11.251 1.00 90.62 181 TRP A O 1
ATOM 1380 N N . ALA A 1 182 ? 0.445 1.411 -12.181 1.00 92.88 182 ALA A N 1
ATOM 1381 C CA . ALA A 1 182 ? 0.914 0.334 -13.043 1.00 92.88 182 ALA A CA 1
ATOM 1382 C C . ALA A 1 182 ? 1.861 0.838 -14.154 1.00 92.88 182 ALA A C 1
ATOM 1384 O O . ALA A 1 182 ? 1.562 1.813 -14.844 1.00 92.88 182 ALA A O 1
ATOM 1385 N N . TRP A 1 183 ? 2.971 0.128 -14.350 1.00 94.19 183 TRP A N 1
ATOM 1386 C CA . TRP A 1 183 ? 3.965 0.345 -15.401 1.00 94.19 183 TRP A CA 1
ATOM 1387 C C . TRP A 1 183 ? 4.011 -0.884 -16.313 1.00 94.19 183 TRP A C 1
ATOM 1389 O O . TRP A 1 183 ? 4.386 -1.959 -15.836 1.00 94.19 183 TRP A O 1
ATOM 1399 N N . PRO A 1 184 ? 3.628 -0.771 -17.596 1.00 93.69 184 PRO A N 1
ATOM 1400 C CA . PRO A 1 184 ? 3.756 -1.874 -18.536 1.00 93.69 184 PRO A CA 1
ATOM 1401 C C . PRO A 1 184 ? 5.226 -2.089 -18.910 1.00 93.69 184 PRO A C 1
ATOM 1403 O O . PRO A 1 184 ? 5.978 -1.132 -19.106 1.00 93.69 184 PRO A O 1
ATOM 1406 N N . LEU A 1 185 ? 5.616 -3.353 -19.036 1.00 96.38 185 LEU A N 1
ATOM 1407 C CA . LEU A 1 185 ? 6.950 -3.796 -19.427 1.00 96.38 185 LEU A CA 1
ATOM 1408 C C . LEU A 1 185 ? 6.799 -4.816 -20.569 1.00 96.38 185 LEU A C 1
ATOM 1410 O O . LEU A 1 185 ? 6.887 -6.010 -20.314 1.00 96.38 185 LEU A O 1
ATOM 1414 N N . PRO A 1 186 ? 6.490 -4.390 -21.806 1.00 90.50 186 PRO A N 1
ATOM 1415 C CA . PRO A 1 186 ? 6.249 -5.334 -22.895 1.00 90.50 186 PRO A CA 1
ATOM 1416 C C . PRO A 1 186 ? 7.476 -6.228 -23.109 1.00 90.50 186 PRO A C 1
ATOM 1418 O O . PRO A 1 186 ? 8.595 -5.731 -23.194 1.00 90.50 186 PRO A O 1
ATOM 1421 N N . MET A 1 187 ? 7.283 -7.541 -23.134 1.00 93.44 187 MET A N 1
ATOM 1422 C CA . MET A 1 187 ? 8.341 -8.509 -23.418 1.00 93.44 187 MET A CA 1
ATOM 1423 C C . MET A 1 187 ? 7.735 -9.882 -23.668 1.00 93.44 187 MET A C 1
ATOM 1425 O O . MET A 1 187 ? 6.624 -10.155 -23.229 1.00 93.44 187 MET A O 1
ATOM 1429 N N . ASP A 1 188 ? 8.506 -10.732 -24.321 1.00 93.25 188 ASP A N 1
ATOM 1430 C CA . ASP A 1 188 ? 8.317 -12.177 -24.334 1.00 93.25 188 ASP A CA 1
ATOM 1431 C C . ASP A 1 188 ? 8.867 -12.740 -23.009 1.00 93.25 188 ASP A C 1
ATOM 1433 O O . ASP A 1 188 ? 10.071 -12.626 -22.749 1.00 93.25 188 ASP A O 1
ATOM 1437 N N . THR A 1 189 ? 8.012 -13.214 -22.097 1.00 93.38 189 THR A N 1
ATOM 1438 C CA . THR A 1 189 ? 8.437 -13.609 -20.737 1.00 93.38 189 THR A CA 1
ATOM 1439 C C . THR A 1 189 ? 8.790 -15.088 -20.641 1.00 93.38 189 THR A C 1
ATOM 1441 O O . THR A 1 189 ? 9.499 -15.470 -19.703 1.00 93.38 189 THR A O 1
ATOM 1444 N N . ASP A 1 190 ? 8.282 -15.913 -21.550 1.00 92.62 190 ASP A N 1
ATOM 1445 C CA . ASP A 1 190 ? 8.505 -17.359 -21.592 1.00 92.62 190 ASP A CA 1
ATOM 1446 C C . ASP A 1 190 ? 9.325 -17.837 -22.802 1.00 92.62 190 ASP A C 1
ATOM 1448 O O . ASP A 1 190 ? 9.601 -19.033 -22.905 1.00 92.62 190 ASP A O 1
ATOM 1452 N N . ASP A 1 191 ? 9.835 -16.896 -23.601 1.00 92.00 191 ASP A N 1
ATOM 1453 C CA . ASP A 1 191 ? 10.736 -17.107 -24.735 1.00 92.00 191 ASP A CA 1
ATOM 1454 C C . ASP A 1 191 ? 10.077 -17.903 -25.883 1.00 92.00 191 ASP A C 1
ATOM 1456 O O . ASP A 1 191 ? 10.743 -18.680 -26.578 1.00 92.00 191 ASP A O 1
ATOM 1460 N N . ASP A 1 192 ? 8.764 -17.733 -26.078 1.00 89.94 192 ASP A N 1
ATOM 1461 C CA . ASP A 1 192 ? 7.982 -18.437 -27.103 1.00 89.94 192 ASP A CA 1
ATOM 1462 C C . ASP A 1 192 ? 7.854 -17.675 -28.442 1.00 89.94 192 ASP A C 1
ATOM 1464 O O . ASP A 1 192 ? 7.396 -18.225 -29.455 1.00 89.94 192 ASP A O 1
ATOM 1468 N N . GLY A 1 193 ? 8.362 -16.440 -28.482 1.00 86.62 193 GLY A N 1
ATOM 1469 C CA . GLY A 1 193 ? 8.409 -15.562 -29.643 1.00 86.62 193 GLY A CA 1
ATOM 1470 C C . GLY A 1 193 ? 7.225 -14.605 -29.772 1.00 86.62 193 GLY A C 1
ATOM 1471 O O . GLY A 1 193 ? 7.184 -13.840 -30.747 1.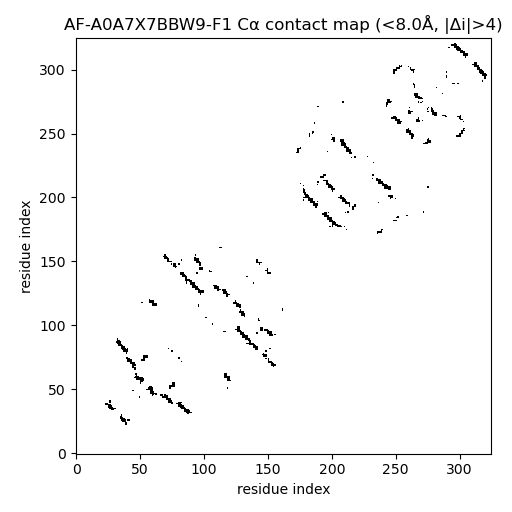00 86.62 193 GLY A O 1
ATOM 1472 N N . ASP A 1 194 ? 6.268 -14.620 -28.844 1.00 86.44 194 ASP A N 1
ATOM 1473 C CA . ASP A 1 194 ? 5.186 -13.646 -28.770 1.00 86.44 194 ASP A CA 1
ATOM 1474 C C . ASP A 1 194 ? 5.369 -12.653 -27.597 1.00 86.44 194 ASP A C 1
ATOM 1476 O O . ASP A 1 194 ? 6.279 -12.774 -26.787 1.00 86.44 194 ASP A O 1
ATOM 1480 N N . LEU A 1 195 ? 4.612 -11.546 -27.588 1.00 88.69 195 LEU A N 1
ATOM 1481 C CA . LEU A 1 195 ? 4.692 -10.593 -26.472 1.00 88.69 195 LEU A CA 1
ATOM 1482 C C . LEU A 1 195 ? 3.607 -10.899 -25.449 1.00 88.69 195 LEU A C 1
ATOM 1484 O O . LEU A 1 195 ? 2.412 -10.887 -25.765 1.00 88.69 195 LEU A O 1
ATOM 1488 N N . ASP A 1 196 ? 4.045 -10.969 -24.202 1.00 92.19 196 ASP A N 1
ATOM 1489 C CA . ASP A 1 196 ? 3.198 -11.010 -23.030 1.00 92.19 196 ASP A CA 1
ATOM 1490 C C . ASP A 1 196 ? 2.842 -9.615 -22.527 1.00 92.19 196 ASP A C 1
ATOM 1492 O O . ASP A 1 196 ? 3.472 -8.591 -22.828 1.00 92.19 196 ASP A O 1
ATOM 1496 N N . LEU A 1 197 ? 1.848 -9.585 -21.642 1.00 93.06 197 LEU A N 1
ATOM 1497 C CA . LEU A 1 197 ? 1.611 -8.431 -20.796 1.00 93.06 197 LEU A CA 1
ATOM 1498 C C . LEU A 1 197 ? 2.365 -8.627 -19.478 1.00 93.06 197 LEU A C 1
ATOM 1500 O O . LEU A 1 197 ? 1.929 -9.376 -18.608 1.00 93.06 197 LEU A O 1
ATOM 1504 N N . VAL A 1 198 ? 3.467 -7.902 -19.290 1.00 96.69 198 VAL A N 1
ATOM 1505 C CA . VAL A 1 198 ? 4.111 -7.778 -17.976 1.00 96.69 198 VAL A CA 1
ATOM 1506 C C . VAL A 1 198 ? 3.821 -6.409 -17.389 1.00 96.69 198 VAL A C 1
ATOM 1508 O O . VAL A 1 198 ? 3.939 -5.384 -18.062 1.00 96.69 198 VAL A O 1
ATOM 1511 N N . VAL A 1 199 ? 3.431 -6.379 -16.116 1.00 96.94 199 VAL A N 1
ATOM 1512 C CA . VAL A 1 199 ? 3.062 -5.147 -15.420 1.00 96.94 199 VAL A CA 1
ATOM 1513 C C . VAL A 1 199 ? 3.735 -5.072 -14.057 1.00 96.94 199 VAL A C 1
ATOM 1515 O O . VAL A 1 199 ? 3.634 -5.979 -13.232 1.00 96.94 199 VAL A O 1
ATOM 1518 N N . SER A 1 200 ? 4.394 -3.946 -13.812 1.00 96.88 200 SER A N 1
ATOM 1519 C CA . SER A 1 200 ? 4.949 -3.548 -12.523 1.00 96.88 200 SER A CA 1
ATOM 1520 C C . SER A 1 200 ? 3.952 -2.662 -11.781 1.00 96.88 200 SER A C 1
ATOM 1522 O O . SER A 1 200 ? 3.602 -1.592 -12.272 1.00 96.88 200 SER A O 1
ATOM 1524 N N . CYS A 1 201 ? 3.525 -3.049 -10.581 1.00 96.75 201 CYS A N 1
ATOM 1525 C CA . CYS A 1 201 ? 2.703 -2.211 -9.708 1.00 96.75 201 CYS A CA 1
ATOM 1526 C C . CYS A 1 201 ? 3.406 -2.007 -8.356 1.00 96.75 201 CYS A C 1
ATOM 1528 O O . CYS A 1 201 ? 3.495 -2.954 -7.568 1.00 96.75 201 CYS A O 1
ATOM 1530 N N . PRO A 1 202 ? 3.919 -0.798 -8.059 1.00 95.25 202 PRO A N 1
ATOM 1531 C CA . PRO A 1 202 ? 4.569 -0.502 -6.786 1.00 95.25 202 PRO A CA 1
ATOM 1532 C C . PRO A 1 202 ? 3.580 -0.243 -5.643 1.00 95.25 202 PRO A C 1
ATOM 1534 O O . PRO A 1 202 ? 3.995 -0.195 -4.485 1.00 95.25 202 PRO A O 1
ATOM 1537 N N . ASP A 1 203 ? 2.296 -0.068 -5.941 1.00 92.12 203 ASP A N 1
ATOM 1538 C CA . ASP A 1 203 ? 1.307 0.445 -4.997 1.00 92.12 203 ASP A CA 1
ATOM 1539 C C . ASP A 1 203 ? 0.257 -0.616 -4.623 1.00 92.12 203 ASP A C 1
ATOM 1541 O O . ASP A 1 203 ? 0.380 -1.810 -4.901 1.00 92.12 203 ASP A O 1
ATOM 1545 N N . GLN A 1 204 ? -0.775 -0.163 -3.931 1.00 86.94 204 GLN A N 1
ATOM 1546 C CA . GLN A 1 204 ? -1.977 -0.897 -3.610 1.00 86.94 204 GLN A CA 1
ATOM 1547 C C . GLN A 1 204 ? -2.855 -1.075 -4.853 1.00 86.94 204 GLN A C 1
ATOM 1549 O O . GLN A 1 204 ? -2.822 -0.268 -5.787 1.00 86.94 204 GLN A O 1
ATOM 1554 N N . PRO A 1 205 ? -3.741 -2.074 -4.854 1.00 85.25 205 PRO A N 1
ATOM 1555 C CA . PRO A 1 205 ? -3.915 -3.124 -3.850 1.00 85.25 205 PRO A CA 1
ATOM 1556 C C . PRO A 1 205 ? -2.936 -4.293 -3.976 1.00 85.25 205 PRO A C 1
ATOM 1558 O O . PRO A 1 205 ? -2.748 -5.008 -2.996 1.00 85.25 205 PRO A O 1
ATOM 1561 N N . TYR A 1 206 ? -2.335 -4.517 -5.148 1.00 89.31 206 TYR A N 1
ATOM 1562 C CA . TYR A 1 206 ? -1.535 -5.713 -5.397 1.00 89.31 206 TYR A CA 1
ATOM 1563 C C . TYR A 1 206 ? -0.110 -5.349 -5.805 1.00 89.31 206 TYR A C 1
ATOM 1565 O O . TYR A 1 206 ? 0.274 -5.500 -6.961 1.00 89.31 206 TYR A O 1
ATOM 1573 N N . ASN A 1 207 ? 0.722 -4.940 -4.844 1.00 95.25 207 ASN A N 1
ATOM 1574 C CA . ASN A 1 207 ? 2.132 -4.696 -5.137 1.00 95.25 207 ASN A CA 1
ATOM 1575 C C . ASN A 1 207 ? 2.802 -5.959 -5.719 1.00 95.25 207 ASN A C 1
ATOM 1577 O O . ASN A 1 207 ? 2.842 -7.027 -5.087 1.00 95.25 207 ASN A O 1
ATOM 1581 N N . GLY A 1 208 ? 3.389 -5.825 -6.905 1.00 97.38 208 GLY A N 1
ATOM 1582 C CA . GLY A 1 208 ? 4.131 -6.905 -7.537 1.00 97.38 208 GLY A CA 1
ATOM 1583 C C . GLY A 1 208 ? 4.480 -6.664 -8.999 1.00 97.38 208 GLY A C 1
ATOM 1584 O O . GLY A 1 208 ? 3.994 -5.724 -9.625 1.00 97.38 208 GLY A O 1
ATOM 1585 N N . ILE A 1 209 ? 5.346 -7.533 -9.511 1.00 98.06 209 ILE A N 1
ATOM 1586 C CA . ILE A 1 209 ? 5.556 -7.745 -10.942 1.00 98.06 209 ILE A CA 1
ATOM 1587 C C . ILE A 1 209 ? 4.680 -8.928 -11.353 1.00 98.06 209 ILE A C 1
ATOM 1589 O O . ILE A 1 209 ? 4.808 -10.004 -10.762 1.00 98.06 209 ILE A O 1
ATOM 1593 N N . TYR A 1 210 ? 3.814 -8.741 -12.343 1.00 97.56 210 TYR A N 1
ATOM 1594 C CA . TYR A 1 210 ? 2.894 -9.767 -12.833 1.00 97.56 210 TYR A CA 1
ATOM 1595 C C . TYR A 1 210 ? 3.103 -9.983 -14.323 1.00 97.56 210 TYR A C 1
ATOM 1597 O O . TYR A 1 210 ? 3.072 -9.016 -15.079 1.00 97.56 210 TYR A O 1
ATOM 1605 N N . ALA A 1 211 ? 3.294 -11.236 -14.722 1.00 96.38 211 ALA A N 1
ATOM 1606 C CA . ALA A 1 211 ? 3.302 -11.657 -16.115 1.00 96.38 211 ALA A CA 1
ATOM 1607 C C . ALA A 1 211 ? 1.970 -12.332 -16.447 1.00 96.38 211 ALA A C 1
ATOM 1609 O O . ALA A 1 211 ? 1.494 -13.188 -15.695 1.00 96.38 211 ALA A O 1
ATOM 1610 N N . PHE A 1 212 ? 1.375 -11.935 -17.561 1.00 95.25 212 PHE A N 1
ATOM 1611 C CA . PHE A 1 212 ? 0.164 -12.512 -18.115 1.00 95.25 212 PHE A CA 1
ATOM 1612 C C . PHE A 1 212 ? 0.533 -13.089 -19.477 1.00 95.25 212 PHE A C 1
ATOM 1614 O O . PHE A 1 212 ? 0.785 -12.328 -20.409 1.00 95.25 212 PHE A O 1
ATOM 1621 N N . GLU A 1 213 ? 0.591 -14.419 -19.546 1.00 93.50 213 GLU A N 1
ATOM 1622 C CA . GLU A 1 213 ? 0.978 -15.139 -20.761 1.00 93.50 213 GLU A CA 1
ATOM 1623 C C . GLU A 1 213 ? -0.043 -14.887 -21.870 1.00 93.50 213 GLU A C 1
ATOM 1625 O O . GLU A 1 213 ? -1.256 -14.957 -21.612 1.00 93.50 213 GLU A O 1
ATOM 1630 N N . ASN A 1 214 ? 0.427 -14.620 -23.083 1.00 91.25 214 ASN A N 1
ATOM 1631 C CA . ASN A 1 214 ? -0.396 -14.578 -24.280 1.00 91.25 214 ASN A CA 1
ATOM 1632 C C . ASN A 1 214 ? -0.451 -15.964 -24.956 1.00 91.25 214 ASN A C 1
ATOM 1634 O O . ASN A 1 214 ? 0.392 -16.303 -25.767 1.00 91.25 214 ASN A O 1
ATOM 1638 N N . PRO A 1 215 ? -1.507 -16.773 -24.755 1.00 87.44 215 PRO A N 1
ATOM 1639 C CA . PRO A 1 215 ? -1.564 -18.106 -25.359 1.00 87.44 215 PRO A CA 1
ATOM 1640 C C . PRO A 1 215 ? -1.882 -18.095 -26.864 1.00 87.44 215 PRO A C 1
ATOM 1642 O O . PRO A 1 215 ? -2.117 -19.154 -27.449 1.00 87.44 215 PRO A O 1
ATOM 1645 N N . THR A 1 216 ? -2.041 -16.920 -27.486 1.00 79.06 216 THR A N 1
ATOM 1646 C CA . THR A 1 216 ? -2.520 -16.819 -28.873 1.00 79.06 216 THR A CA 1
ATOM 1647 C C . THR A 1 216 ? -1.395 -16.818 -29.906 1.00 79.06 216 THR A C 1
ATOM 1649 O O . THR A 1 216 ? -1.686 -17.039 -31.088 1.00 79.06 216 THR A O 1
ATOM 1652 N N . GLY A 1 217 ? -0.138 -16.603 -29.495 1.00 68.38 217 GLY A N 1
ATOM 1653 C CA . GLY A 1 217 ? 1.044 -16.698 -30.354 1.00 68.38 217 GLY A CA 1
ATOM 1654 C C . GLY A 1 217 ? 1.192 -15.554 -31.365 1.00 68.38 217 GLY A C 1
ATOM 1655 O O . GLY A 1 217 ? 1.854 -15.726 -32.391 1.00 68.38 217 GLY A O 1
ATOM 1656 N N . ARG A 1 218 ? 0.467 -14.432 -31.211 1.00 68.56 218 ARG A N 1
ATOM 1657 C CA . ARG A 1 218 ? 0.319 -13.403 -32.266 1.00 68.56 218 ARG A CA 1
ATOM 1658 C C . ARG A 1 218 ? 0.359 -11.980 -31.715 1.00 68.56 218 ARG A C 1
ATOM 1660 O O . ARG A 1 218 ? -0.584 -11.551 -31.060 1.00 68.56 218 ARG A O 1
ATOM 1667 N N . THR A 1 219 ? 1.387 -11.211 -32.081 1.00 63.81 219 THR A N 1
ATOM 1668 C CA . THR A 1 219 ? 1.542 -9.809 -31.632 1.00 63.81 219 THR A CA 1
ATOM 1669 C C . THR A 1 219 ? 1.890 -8.806 -32.741 1.00 63.81 219 THR A C 1
ATOM 1671 O O . THR A 1 219 ? 1.763 -7.601 -32.526 1.00 63.81 219 THR A O 1
ATOM 1674 N N . ALA A 1 220 ? 2.210 -9.262 -33.964 1.00 57.47 220 ALA A N 1
ATOM 1675 C CA . ALA A 1 220 ? 2.442 -8.406 -35.136 1.00 57.47 220 ALA A CA 1
ATOM 1676 C C . ALA A 1 220 ? 1.715 -8.905 -36.411 1.00 57.47 220 ALA A C 1
ATOM 1678 O O . ALA A 1 220 ? 1.616 -10.117 -36.633 1.00 57.47 220 ALA A O 1
ATOM 1679 N N . PRO A 1 221 ? 1.228 -8.009 -37.298 1.00 53.88 221 PRO A N 1
ATOM 1680 C CA . PRO A 1 221 ? 0.676 -8.395 -38.598 1.00 53.88 221 PRO A CA 1
ATOM 1681 C C . PRO A 1 221 ? 1.765 -8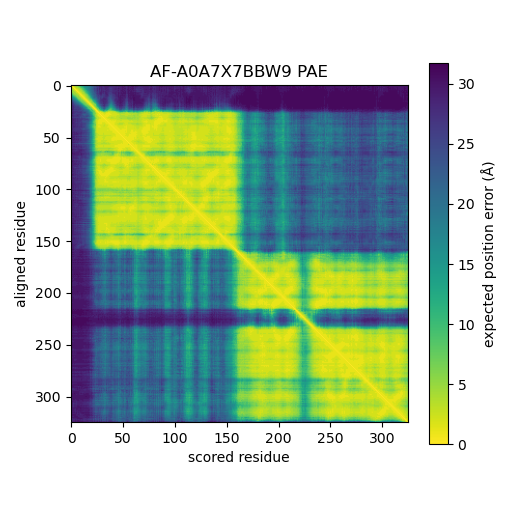.953 -39.528 1.00 53.88 221 PRO A C 1
ATOM 1683 O O . PRO A 1 221 ? 2.812 -8.333 -39.700 1.00 53.88 221 PRO A O 1
ATOM 1686 N N . ARG A 1 222 ? 1.502 -10.071 -40.218 1.00 55.44 222 ARG A N 1
ATOM 1687 C CA . ARG A 1 222 ? 2.317 -10.488 -41.373 1.00 55.44 222 ARG A CA 1
ATOM 1688 C C . ARG A 1 222 ? 1.781 -9.829 -42.639 1.00 55.44 222 ARG A C 1
ATOM 1690 O O . ARG A 1 222 ? 0.599 -9.957 -42.945 1.00 55.44 222 ARG A O 1
ATOM 1697 N N . ALA A 1 223 ? 2.664 -9.171 -43.392 1.00 54.53 223 ALA A N 1
ATOM 1698 C CA . ALA A 1 223 ? 2.321 -8.369 -44.573 1.00 54.53 223 ALA A CA 1
ATOM 1699 C C . ALA A 1 223 ? 1.543 -9.123 -45.675 1.00 54.53 223 ALA A C 1
ATOM 1701 O O . ALA A 1 223 ? 0.893 -8.487 -46.497 1.00 54.53 223 ALA A O 1
ATOM 1702 N N . TRP A 1 224 ? 1.580 -10.461 -45.698 1.00 56.88 224 TRP A N 1
ATOM 1703 C CA . TRP A 1 224 ? 0.885 -11.285 -46.695 1.00 56.88 224 TRP A CA 1
ATOM 1704 C C . TRP A 1 224 ? -0.512 -11.774 -46.266 1.00 56.88 224 TRP A C 1
ATOM 1706 O O . TRP A 1 224 ? -1.212 -12.381 -47.073 1.00 56.88 224 TRP A O 1
ATOM 1716 N N . MET A 1 225 ? -0.950 -11.509 -45.030 1.00 51.25 225 MET A N 1
ATOM 1717 C CA . MET A 1 225 ? -2.288 -11.883 -44.554 1.00 51.25 225 MET A CA 1
ATOM 1718 C C . MET A 1 225 ? -3.267 -10.706 -44.664 1.00 51.25 225 MET A C 1
ATOM 1720 O O . MET A 1 225 ? -3.299 -9.816 -43.815 1.00 51.25 225 MET A O 1
ATOM 1724 N N . LEU A 1 226 ? -4.103 -10.724 -45.705 1.00 47.25 226 LEU A N 1
ATOM 1725 C CA . LEU A 1 226 ? -5.298 -9.882 -45.803 1.00 47.25 226 LEU A CA 1
ATOM 1726 C C . LEU A 1 226 ? -6.403 -10.461 -44.904 1.00 47.25 226 LEU A C 1
ATOM 1728 O O . LEU A 1 226 ? -6.840 -11.586 -45.120 1.00 47.25 226 LEU A O 1
ATOM 1732 N N . GLY A 1 227 ? -6.872 -9.676 -43.930 1.00 50.66 227 GLY A N 1
ATOM 1733 C CA . GLY A 1 227 ? -7.953 -10.055 -43.011 1.00 50.66 227 GLY A CA 1
ATOM 1734 C C . GLY A 1 227 ? -7.430 -10.493 -41.644 1.00 50.66 227 GLY A C 1
ATOM 1735 O O . GLY A 1 227 ? -6.965 -11.612 -41.466 1.00 50.66 227 GLY A O 1
ATOM 1736 N N . LEU A 1 228 ? -7.494 -9.591 -40.665 1.00 54.41 228 LEU A N 1
ATOM 1737 C CA . LEU A 1 228 ? -7.267 -9.933 -39.263 1.00 54.41 228 LEU A CA 1
ATOM 1738 C C . LEU A 1 228 ? -8.610 -10.278 -38.626 1.00 54.41 228 LEU A C 1
ATOM 1740 O O . LEU A 1 228 ? -9.474 -9.408 -38.505 1.00 54.41 228 LEU A O 1
ATOM 1744 N N . ASP A 1 229 ? -8.752 -11.519 -38.171 1.00 52.62 229 ASP A N 1
ATOM 1745 C CA . ASP A 1 229 ? -9.790 -11.901 -37.218 1.00 52.62 229 ASP A CA 1
ATOM 1746 C C . ASP A 1 229 ? -9.544 -11.091 -35.935 1.00 52.62 229 ASP A C 1
ATOM 1748 O O . ASP A 1 229 ? -8.433 -11.095 -35.396 1.00 52.62 229 ASP A O 1
ATOM 1752 N N . GLY A 1 230 ? -10.550 -10.369 -35.435 1.00 52.03 230 GLY A N 1
ATOM 1753 C CA . GLY A 1 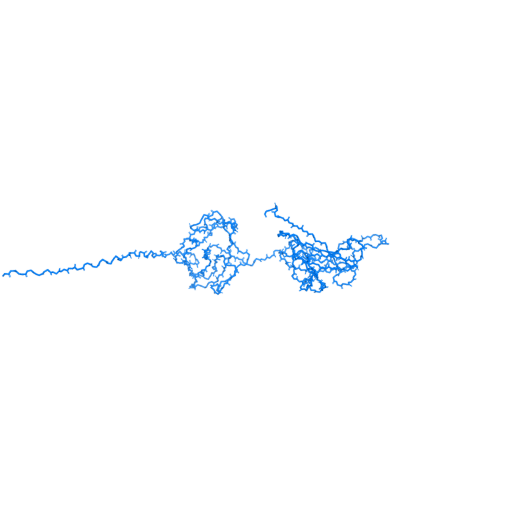230 ? -10.392 -9.444 -34.299 1.00 52.03 230 GLY A CA 1
ATOM 1754 C C . GLY A 1 230 ? -9.775 -10.065 -33.034 1.00 52.03 230 GLY A C 1
ATOM 1755 O O . GLY A 1 230 ? -9.168 -9.345 -32.245 1.00 52.03 230 GLY A O 1
ATOM 1756 N N . GLY A 1 231 ? -9.848 -11.393 -32.877 1.00 54.19 231 GLY A N 1
ATOM 1757 C CA . GLY A 1 231 ? -9.237 -12.132 -31.766 1.00 54.19 231 GLY A CA 1
ATOM 1758 C C . GLY A 1 231 ? -7.704 -12.130 -31.754 1.00 54.19 231 GLY A C 1
ATOM 1759 O O . GLY A 1 231 ? -7.118 -12.190 -30.683 1.00 54.19 231 GLY A O 1
ATOM 1760 N N . ALA A 1 232 ? -7.039 -11.977 -32.905 1.00 55.69 232 ALA A N 1
ATOM 1761 C CA . ALA A 1 232 ? -5.575 -11.879 -32.970 1.00 55.69 232 ALA A CA 1
ATOM 1762 C C . ALA A 1 232 ? -5.040 -10.471 -32.627 1.00 55.69 232 ALA A C 1
ATOM 1764 O O . ALA A 1 232 ? -3.835 -10.285 -32.527 1.00 55.69 232 ALA A O 1
ATOM 1765 N N . ARG A 1 233 ? -5.920 -9.466 -32.479 1.00 59.72 233 ARG A N 1
ATOM 1766 C CA . ARG A 1 233 ? -5.555 -8.093 -32.067 1.00 59.72 233 ARG A CA 1
ATOM 1767 C C . ARG A 1 233 ? -5.811 -7.817 -30.585 1.00 59.72 233 ARG A C 1
ATOM 1769 O O . ARG A 1 233 ? -5.342 -6.807 -30.077 1.00 59.72 233 ARG A O 1
ATOM 1776 N N . MET A 1 234 ? -6.597 -8.669 -29.930 1.00 72.94 234 MET A N 1
ATOM 1777 C CA . MET A 1 234 ? -7.045 -8.519 -28.544 1.00 72.94 234 MET A CA 1
ATOM 1778 C C . MET A 1 234 ? -6.936 -9.884 -27.849 1.00 72.94 234 MET A C 1
ATOM 1780 O O . MET A 1 234 ? -7.959 -10.556 -27.679 1.00 72.94 234 MET A O 1
ATOM 1784 N N . PRO A 1 235 ? -5.712 -10.340 -27.521 1.00 79.31 235 PRO A N 1
ATOM 1785 C CA . PRO A 1 235 ? -5.512 -11.647 -26.915 1.00 79.31 235 PRO A CA 1
ATOM 1786 C C . PRO A 1 235 ? -6.232 -11.741 -25.568 1.00 79.31 235 PRO A C 1
ATOM 1788 O O . PRO A 1 235 ? -6.296 -10.783 -24.794 1.00 79.31 235 PRO A O 1
ATOM 1791 N N . VAL A 1 236 ? -6.768 -12.926 -25.277 1.00 87.19 236 VAL A N 1
ATOM 1792 C CA . VAL A 1 236 ? -7.228 -13.271 -23.931 1.00 87.19 236 VAL A CA 1
ATOM 1793 C 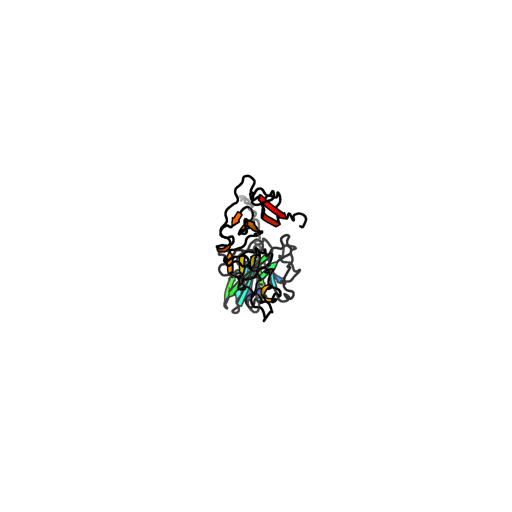C . VAL A 1 236 ? -6.062 -13.949 -23.228 1.00 87.19 236 VAL A C 1
ATOM 1795 O O . VAL A 1 236 ? -5.775 -15.116 -23.488 1.00 87.19 236 VAL A O 1
ATOM 1798 N N . PHE A 1 237 ? -5.382 -13.195 -22.370 1.00 91.62 237 PHE A N 1
ATOM 1799 C CA . PHE A 1 237 ? -4.243 -13.682 -21.596 1.00 91.62 237 PHE A CA 1
ATOM 1800 C C . PHE A 1 237 ? -4.640 -14.766 -20.587 1.00 91.62 237 PHE A C 1
ATOM 1802 O O . PHE A 1 237 ? -5.808 -14.875 -20.201 1.00 91.62 237 PHE A O 1
ATOM 1809 N N . LYS A 1 238 ? -3.657 -15.536 -20.111 1.00 94.12 238 LYS A N 1
ATOM 1810 C CA . LYS A 1 238 ? -3.813 -16.405 -18.935 1.00 94.12 238 LYS A CA 1
ATOM 1811 C C . LYS A 1 238 ? -3.813 -15.594 -17.634 1.00 94.12 238 LYS A C 1
ATOM 1813 O O . LYS A 1 238 ? -3.488 -14.409 -17.605 1.00 94.12 238 LYS A O 1
ATOM 1818 N N . ALA A 1 239 ? -4.192 -16.252 -16.538 1.00 94.44 239 ALA A N 1
ATOM 1819 C CA . ALA A 1 239 ? -4.155 -15.664 -15.202 1.00 94.44 239 ALA A CA 1
ATOM 1820 C C . ALA A 1 239 ? -2.739 -15.204 -14.810 1.00 94.44 239 ALA A C 1
ATOM 1822 O O . ALA A 1 239 ? -1.743 -15.798 -15.223 1.00 94.44 239 ALA A O 1
ATOM 1823 N N . ALA A 1 240 ? -2.668 -14.166 -13.974 1.00 94.75 240 ALA A N 1
ATOM 1824 C CA . ALA A 1 240 ? -1.414 -13.548 -13.563 1.00 94.75 240 ALA A CA 1
ATOM 1825 C C . ALA A 1 240 ? -0.460 -14.540 -12.877 1.00 94.75 240 ALA A C 1
ATOM 1827 O O . ALA A 1 240 ? -0.813 -15.173 -11.879 1.00 94.75 240 ALA A O 1
ATOM 1828 N N . ARG A 1 241 ? 0.797 -14.569 -13.323 1.00 95.62 241 ARG A N 1
ATOM 1829 C CA . ARG A 1 241 ? 1.920 -15.161 -12.590 1.00 95.62 241 ARG A CA 1
ATOM 1830 C C . ARG A 1 241 ? 2.719 -14.048 -11.921 1.00 95.62 241 ARG A C 1
ATOM 1832 O O . ARG A 1 241 ? 3.340 -13.223 -12.587 1.00 95.62 241 ARG A O 1
ATOM 1839 N N . ARG A 1 242 ? 2.711 -14.012 -10.587 1.00 96.44 242 ARG A N 1
ATOM 1840 C CA . ARG A 1 242 ? 3.484 -13.025 -9.821 1.00 96.44 242 ARG A CA 1
ATOM 1841 C C . ARG A 1 242 ? 4.957 -13.433 -9.756 1.00 96.44 242 ARG A C 1
ATOM 1843 O O . ARG A 1 242 ? 5.264 -14.496 -9.229 1.00 96.44 242 ARG A O 1
ATOM 1850 N N . LEU A 1 243 ? 5.853 -12.569 -10.234 1.00 97.00 243 LEU A N 1
ATOM 1851 C CA . LEU A 1 243 ? 7.302 -12.811 -10.246 1.00 97.00 243 LEU A CA 1
ATOM 1852 C C . LEU A 1 243 ? 7.974 -12.345 -8.949 1.00 97.00 243 LEU A C 1
ATOM 1854 O O . LEU A 1 243 ? 8.779 -13.058 -8.360 1.00 97.00 243 LEU A O 1
ATOM 1858 N N . SER A 1 244 ? 7.636 -11.143 -8.474 1.00 98.12 244 SER A N 1
ATOM 1859 C CA . SER A 1 244 ? 8.248 -10.553 -7.277 1.00 98.12 244 SER A CA 1
ATOM 1860 C C . SER A 1 244 ? 7.412 -9.412 -6.700 1.00 98.12 244 SER A C 1
ATOM 1862 O O . SER A 1 244 ? 6.369 -9.045 -7.239 1.00 98.12 244 SER A O 1
ATOM 1864 N N . ARG A 1 245 ? 7.894 -8.815 -5.601 1.00 97.44 245 ARG A N 1
ATOM 1865 C CA . ARG A 1 245 ? 7.523 -7.447 -5.200 1.00 97.44 245 ARG A CA 1
ATOM 1866 C C . ARG A 1 245 ? 7.968 -6.464 -6.288 1.00 97.44 245 ARG A C 1
ATOM 1868 O O . ARG A 1 245 ? 9.013 -6.703 -6.883 1.00 97.44 245 ARG A O 1
ATOM 1875 N N . SER A 1 246 ? 7.235 -5.370 -6.499 1.00 97.12 246 SER A N 1
ATOM 1876 C CA . SER A 1 246 ? 7.677 -4.287 -7.386 1.00 97.12 246 SER A CA 1
ATOM 1877 C C . SER A 1 246 ? 8.127 -3.058 -6.593 1.00 97.12 246 SER A C 1
ATOM 1879 O O . SER A 1 246 ? 7.369 -2.580 -5.739 1.00 97.12 246 SER A O 1
ATOM 1881 N N . PRO A 1 247 ? 9.324 -2.510 -6.856 1.00 95.44 247 PRO A N 1
ATOM 1882 C CA . PRO A 1 247 ? 9.686 -1.156 -6.464 1.00 95.44 247 PRO A CA 1
ATOM 1883 C C . PRO A 1 247 ? 9.046 -0.133 -7.416 1.00 95.44 247 PRO A C 1
ATOM 1885 O O . PRO A 1 247 ? 8.431 -0.491 -8.422 1.00 95.44 247 PRO A O 1
ATOM 1888 N N . SER A 1 248 ? 9.184 1.152 -7.092 1.00 93.88 248 SER A N 1
ATOM 1889 C CA . SER A 1 248 ? 8.760 2.249 -7.969 1.00 93.88 248 SER A CA 1
ATOM 1890 C C . SER A 1 248 ? 9.732 2.449 -9.135 1.00 93.88 248 SER A C 1
ATOM 1892 O O . SER A 1 248 ? 10.926 2.193 -8.997 1.00 93.88 248 SER A O 1
ATOM 1894 N N . ASN A 1 249 ? 9.227 3.007 -10.240 1.00 95.75 249 ASN A N 1
ATOM 1895 C CA . ASN A 1 249 ? 10.007 3.401 -11.423 1.00 95.75 249 ASN A CA 1
ATOM 1896 C C . ASN A 1 249 ? 10.750 2.251 -12.128 1.00 95.75 249 ASN A C 1
ATOM 1898 O O . ASN A 1 249 ? 11.848 2.450 -12.647 1.00 95.75 249 ASN A O 1
ATOM 1902 N N . VAL A 1 250 ? 10.164 1.052 -12.147 1.00 97.69 250 VAL A N 1
ATOM 1903 C CA . VAL A 1 250 ? 10.668 -0.039 -12.989 1.00 97.69 250 VAL A CA 1
ATOM 1904 C C . VAL A 1 250 ? 10.488 0.349 -14.455 1.00 97.69 250 VAL A C 1
ATOM 1906 O O . VAL A 1 250 ? 9.400 0.760 -14.860 1.00 97.69 250 VAL A O 1
ATOM 1909 N N . GLN A 1 251 ? 11.539 0.209 -15.254 1.00 97.56 251 GLN A N 1
ATOM 1910 C CA . GLN A 1 251 ? 11.520 0.511 -16.678 1.00 97.56 251 GLN A CA 1
ATOM 1911 C C . GLN A 1 251 ? 12.130 -0.614 -17.498 1.00 97.56 251 GLN A C 1
ATOM 1913 O O . GLN A 1 251 ? 13.098 -1.233 -17.076 1.00 97.56 251 GLN A O 1
ATOM 1918 N N . VAL A 1 252 ? 11.594 -0.836 -18.697 1.00 97.50 252 VAL A N 1
ATOM 1919 C CA . VAL A 1 252 ? 12.196 -1.710 -19.706 1.00 97.50 252 VAL A CA 1
ATOM 1920 C C . VAL A 1 252 ? 12.848 -0.868 -20.803 1.00 97.50 252 VAL A C 1
ATOM 1922 O O . VAL A 1 252 ? 12.318 0.175 -21.1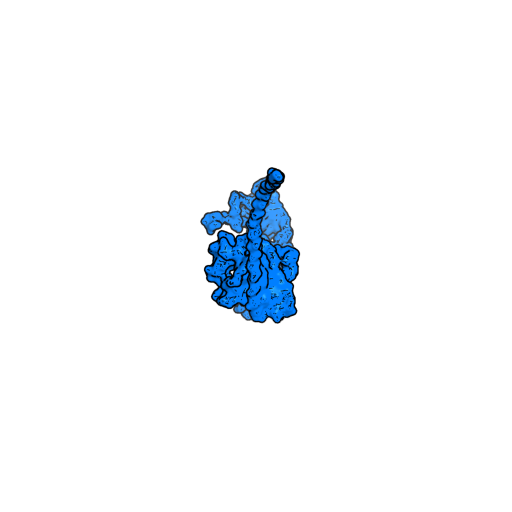95 1.00 97.50 252 VAL A O 1
ATOM 1925 N N . SER A 1 253 ? 14.009 -1.324 -21.255 1.00 96.56 253 SER A N 1
ATOM 1926 C CA . SER A 1 253 ? 14.711 -0.908 -22.476 1.00 96.56 253 SER A CA 1
ATOM 1927 C C . SER A 1 253 ? 14.948 -2.154 -23.329 1.00 96.56 253 SER A C 1
ATOM 1929 O O . SER A 1 253 ? 14.867 -3.260 -22.799 1.00 96.56 253 SER A O 1
ATOM 1931 N N . TYR A 1 254 ? 15.259 -2.000 -24.613 1.00 94.56 254 TYR A N 1
ATOM 1932 C CA . TYR A 1 254 ? 15.553 -3.131 -25.496 1.00 94.56 254 TYR A CA 1
ATOM 1933 C C . TYR A 1 254 ? 16.936 -2.930 -26.095 1.00 94.56 254 TYR A C 1
ATOM 1935 O O . TYR A 1 254 ? 17.173 -1.913 -26.739 1.00 94.56 254 TYR A O 1
ATOM 1943 N N . VAL A 1 255 ? 17.833 -3.879 -25.850 1.00 94.69 255 VAL A N 1
ATOM 1944 C CA . VAL A 1 255 ? 19.214 -3.864 -26.347 1.00 94.69 255 VAL A CA 1
ATOM 1945 C C . VAL A 1 255 ? 19.390 -5.127 -27.171 1.00 94.69 255 VAL A C 1
ATOM 1947 O O . VAL A 1 255 ? 19.148 -6.216 -26.655 1.00 94.69 255 VAL A O 1
ATOM 1950 N N . ASP A 1 256 ? 19.722 -4.976 -28.452 1.00 91.94 256 ASP A N 1
ATOM 1951 C CA . ASP A 1 256 ? 19.800 -6.082 -29.420 1.00 91.94 256 ASP A CA 1
ATOM 1952 C C . ASP A 1 256 ? 18.512 -6.922 -29.504 1.00 91.94 256 ASP A C 1
ATOM 1954 O O . ASP A 1 256 ? 18.542 -8.138 -29.668 1.00 91.94 256 ASP A O 1
ATOM 1958 N N . GLY A 1 257 ? 17.353 -6.270 -29.355 1.00 88.81 257 GLY A N 1
ATOM 1959 C CA . GLY A 1 257 ? 16.041 -6.927 -29.337 1.00 88.81 257 GLY A CA 1
ATOM 1960 C C . GLY A 1 257 ? 15.666 -7.573 -27.998 1.00 88.81 257 GLY A C 1
ATOM 1961 O O . GLY A 1 257 ? 14.511 -7.944 -27.810 1.00 88.81 257 GLY A O 1
ATOM 1962 N N . GLU A 1 258 ? 16.588 -7.631 -27.037 1.00 92.44 258 GLU A N 1
ATOM 1963 C CA . GLU A 1 258 ? 16.363 -8.262 -25.740 1.00 92.44 258 GLU A CA 1
ATOM 1964 C C . GLU A 1 258 ? 15.931 -7.249 -24.669 1.00 92.44 258 GLU A C 1
ATOM 1966 O O . GLU A 1 258 ? 16.544 -6.181 -24.535 1.00 92.44 258 GLU A O 1
ATOM 1971 N N . PRO A 1 259 ? 14.932 -7.571 -23.826 1.00 95.94 259 PRO A N 1
ATOM 1972 C CA . PRO A 1 259 ? 14.529 -6.691 -22.743 1.00 95.94 259 PRO A CA 1
ATOM 1973 C C . PRO A 1 259 ? 15.646 -6.560 -21.694 1.00 95.94 259 PRO A C 1
ATOM 1975 O O . PRO A 1 259 ? 16.252 -7.529 -21.226 1.00 95.94 259 PRO A O 1
ATOM 1978 N N . ARG A 1 260 ? 15.898 -5.323 -21.274 1.00 97.31 260 ARG A N 1
ATOM 1979 C CA . ARG A 1 260 ? 16.738 -4.950 -20.133 1.00 97.31 260 ARG A CA 1
ATOM 1980 C C . ARG A 1 260 ? 15.877 -4.157 -19.168 1.00 97.31 260 ARG A C 1
ATOM 1982 O O . ARG A 1 260 ? 15.392 -3.080 -19.510 1.00 97.31 260 ARG A O 1
ATOM 1989 N N . VAL A 1 261 ? 15.663 -4.698 -17.970 1.00 98.25 261 VAL A N 1
ATOM 1990 C CA . VAL A 1 261 ? 14.820 -4.060 -16.953 1.00 98.25 261 VAL A CA 1
ATOM 1991 C C . VAL A 1 261 ? 15.675 -3.365 -15.908 1.00 98.25 261 VAL A C 1
ATOM 1993 O O . VAL A 1 261 ? 16.610 -3.951 -15.362 1.00 98.25 261 VAL A O 1
ATOM 1996 N N . LEU A 1 262 ? 15.332 -2.113 -15.627 1.00 98.12 262 LEU A N 1
ATOM 1997 C CA . LEU A 1 262 ? 16.047 -1.238 -14.718 1.00 98.12 262 LEU A CA 1
ATOM 1998 C C . LEU A 1 262 ? 15.123 -0.711 -13.624 1.00 98.12 262 LEU A C 1
ATOM 2000 O O . LEU A 1 262 ? 13.935 -0.461 -13.826 1.00 98.12 262 LEU A O 1
ATOM 2004 N N . THR A 1 263 ? 15.726 -0.482 -12.470 1.00 97.38 263 THR A N 1
ATOM 2005 C CA . THR A 1 263 ? 15.251 0.432 -11.429 1.00 97.38 263 THR A CA 1
ATOM 2006 C C . THR A 1 263 ? 16.371 1.444 -11.160 1.00 97.38 263 THR A C 1
ATOM 2008 O O . THR A 1 263 ? 17.462 1.299 -11.723 1.00 97.38 263 THR A O 1
ATOM 2011 N N . PRO A 1 264 ? 16.162 2.499 -10.351 1.00 96.81 264 PRO A N 1
ATOM 2012 C CA . PRO A 1 264 ? 17.217 3.480 -10.121 1.00 96.81 264 PRO A CA 1
ATOM 2013 C C . PRO A 1 264 ? 18.556 2.846 -9.711 1.00 96.81 264 PRO A C 1
ATOM 2015 O O . PRO A 1 264 ? 18.636 2.118 -8.719 1.00 96.81 264 PRO A O 1
ATOM 2018 N N . ALA A 1 265 ? 19.599 3.122 -10.502 1.00 95.88 265 ALA A N 1
ATOM 2019 C CA . ALA A 1 265 ? 20.959 2.596 -10.356 1.00 95.88 265 ALA A CA 1
ATOM 2020 C C . ALA A 1 265 ? 21.102 1.056 -10.340 1.00 95.88 265 ALA A C 1
ATOM 2022 O O . ALA A 1 265 ? 22.119 0.547 -9.866 1.00 95.88 265 ALA A O 1
ATOM 2023 N N . THR A 1 266 ? 20.115 0.299 -10.833 1.00 97.62 266 THR A N 1
ATOM 2024 C CA . THR A 1 266 ? 20.117 -1.174 -10.772 1.00 97.62 266 THR A CA 1
ATOM 2025 C C . THR A 1 266 ? 19.547 -1.789 -12.049 1.00 97.62 266 THR A C 1
ATOM 2027 O O . THR A 1 266 ? 18.488 -1.381 -12.519 1.00 97.62 266 THR A O 1
ATOM 2030 N N . ILE A 1 267 ? 20.213 -2.813 -12.579 1.00 97.62 267 ILE A N 1
ATOM 2031 C CA . ILE A 1 267 ? 19.717 -3.672 -13.665 1.00 97.62 267 ILE A CA 1
ATOM 2032 C C . ILE A 1 267 ? 19.205 -4.979 -13.052 1.00 97.62 267 ILE A C 1
ATOM 2034 O O . ILE A 1 267 ? 19.746 -5.450 -12.052 1.00 97.62 267 ILE A O 1
ATOM 2038 N N . HIS A 1 268 ? 18.199 -5.598 -13.664 1.00 98.12 268 HIS A N 1
ATOM 2039 C CA . HIS A 1 268 ? 17.645 -6.893 -13.263 1.00 98.12 268 HIS A CA 1
ATOM 2040 C C . HIS A 1 268 ? 17.867 -7.951 -14.360 1.00 98.12 268 HIS A C 1
ATOM 2042 O O . HIS A 1 268 ? 16.985 -8.155 -15.191 1.00 98.12 268 HIS A O 1
ATOM 2048 N N . PRO A 1 269 ? 19.029 -8.637 -14.404 1.00 96.38 269 PRO A N 1
ATOM 2049 C CA . PRO A 1 269 ? 19.335 -9.595 -15.473 1.00 96.38 269 PRO A CA 1
ATOM 2050 C C . PRO A 1 269 ? 18.428 -10.834 -15.481 1.00 96.38 269 PRO A C 1
ATOM 2052 O O . PRO A 1 269 ? 18.089 -11.339 -16.542 1.00 96.38 269 PRO A O 1
ATOM 2055 N N . ALA A 1 270 ? 17.999 -11.304 -14.305 1.00 96.69 270 ALA A N 1
ATOM 2056 C CA . ALA A 1 270 ? 17.132 -12.478 -14.142 1.00 96.69 270 ALA A CA 1
ATOM 2057 C C . ALA A 1 270 ? 15.637 -12.104 -14.054 1.00 96.69 270 ALA A C 1
ATOM 2059 O O . ALA A 1 270 ? 14.866 -12.728 -13.317 1.00 96.69 270 ALA A O 1
ATOM 2060 N N . PHE A 1 271 ? 15.222 -11.030 -14.738 1.00 98.00 271 PHE A N 1
ATOM 2061 C CA . PHE A 1 271 ? 13.895 -10.441 -14.547 1.00 98.00 271 PHE A CA 1
ATOM 2062 C C . PHE A 1 271 ? 12.747 -11.392 -14.910 1.00 98.00 271 PHE A C 1
ATOM 2064 O O . PHE A 1 271 ? 11.782 -11.488 -14.152 1.00 98.00 271 PHE A O 1
ATOM 2071 N N . LYS A 1 272 ? 12.856 -12.145 -16.012 1.00 95.31 272 LYS A N 1
ATOM 2072 C CA . LYS A 1 272 ? 11.801 -13.080 -16.450 1.00 95.31 272 LYS A CA 1
ATOM 2073 C C . LYS A 1 272 ? 11.512 -14.175 -15.402 1.00 95.31 272 LYS A C 1
ATOM 2075 O O . LYS A 1 272 ? 10.376 -14.632 -15.265 1.00 95.31 272 LYS A O 1
ATOM 2080 N N . GLN A 1 273 ? 12.520 -14.560 -14.609 1.00 94.75 273 GLN A N 1
ATOM 2081 C CA . GLN A 1 273 ? 12.407 -15.597 -13.577 1.00 94.75 273 GLN A CA 1
ATOM 2082 C C . GLN A 1 273 ? 12.075 -15.031 -12.189 1.00 94.75 273 GLN A C 1
ATOM 2084 O O . GLN A 1 273 ? 11.251 -15.601 -11.476 1.00 94.75 273 GLN A O 1
ATOM 2089 N N . ALA A 1 274 ? 12.716 -13.927 -11.796 1.00 96.44 274 ALA A N 1
ATOM 2090 C CA . ALA A 1 274 ? 12.712 -13.426 -10.419 1.00 96.44 274 ALA A CA 1
ATOM 2091 C C . ALA A 1 274 ? 12.165 -11.994 -10.272 1.00 96.44 274 ALA A C 1
ATOM 2093 O O . ALA A 1 274 ? 12.253 -11.411 -9.186 1.00 96.44 274 ALA A O 1
ATOM 2094 N N . GLY A 1 275 ? 11.634 -11.397 -11.343 1.00 97.44 275 GLY A N 1
ATOM 2095 C CA . GLY A 1 275 ? 11.223 -9.996 -11.372 1.00 97.44 275 GLY A CA 1
ATOM 2096 C C . GLY A 1 275 ? 12.361 -9.082 -10.914 1.00 97.44 275 GLY A C 1
ATOM 2097 O O . GLY A 1 275 ? 13.489 -9.168 -11.391 1.00 97.44 275 GLY A O 1
ATOM 2098 N N . THR A 1 276 ? 12.095 -8.230 -9.929 1.00 97.94 276 THR A N 1
ATOM 2099 C CA . THR A 1 276 ? 13.109 -7.332 -9.350 1.00 97.94 276 THR A CA 1
ATOM 2100 C C . THR A 1 276 ? 13.751 -7.879 -8.071 1.00 97.94 276 THR A C 1
ATOM 2102 O O . THR A 1 276 ? 14.392 -7.122 -7.343 1.00 97.94 276 THR A O 1
ATOM 2105 N N . ALA A 1 277 ? 13.552 -9.159 -7.731 1.00 97.38 277 ALA A N 1
ATOM 2106 C CA . ALA A 1 277 ? 14.121 -9.746 -6.512 1.00 97.38 277 ALA A CA 1
ATOM 2107 C C . ALA A 1 277 ? 15.648 -9.910 -6.586 1.00 97.38 277 ALA A C 1
ATOM 2109 O O . ALA A 1 277 ? 16.312 -9.952 -5.553 1.00 97.38 277 ALA A O 1
ATOM 2110 N N . GLN A 1 278 ? 16.200 -9.983 -7.799 1.00 97.00 278 GLN A N 1
ATOM 2111 C CA . GLN A 1 278 ? 17.635 -10.052 -8.058 1.00 97.00 278 GLN A CA 1
ATOM 2112 C C . GLN A 1 278 ? 18.040 -8.852 -8.913 1.00 97.00 278 GLN A C 1
ATOM 2114 O O . GLN A 1 278 ? 17.493 -8.631 -9.993 1.00 97.00 278 GLN A O 1
ATOM 2119 N N . GLY A 1 279 ? 18.962 -8.039 -8.404 1.00 97.06 279 GLY A N 1
ATOM 2120 C CA . GLY A 1 279 ? 19.428 -6.828 -9.068 1.00 97.06 279 GLY A CA 1
ATOM 2121 C C . GLY A 1 279 ? 20.937 -6.682 -8.955 1.00 97.06 279 GLY A C 1
ATOM 2122 O O . GLY A 1 279 ? 21.529 -7.059 -7.945 1.00 97.06 279 GLY A O 1
ATOM 2123 N N . VAL A 1 280 ? 21.542 -6.124 -9.996 1.00 97.56 280 VAL A N 1
ATOM 2124 C CA . VAL A 1 280 ? 22.964 -5.792 -10.074 1.00 97.56 280 VAL A CA 1
ATOM 2125 C C . VAL A 1 280 ? 23.076 -4.278 -10.158 1.00 97.56 280 VAL A C 1
ATOM 2127 O O . VAL A 1 280 ? 22.414 -3.648 -10.984 1.00 97.56 280 VAL A O 1
ATOM 2130 N N . LYS A 1 281 ? 23.878 -3.680 -9.276 1.00 96.50 281 LYS A N 1
ATOM 2131 C CA . LYS A 1 281 ? 24.097 -2.232 -9.291 1.00 96.50 281 LYS A CA 1
ATOM 2132 C C . LYS A 1 281 ? 24.833 -1.828 -10.562 1.00 96.50 281 LYS A C 1
ATOM 2134 O O . LYS A 1 281 ? 25.751 -2.519 -10.991 1.00 96.50 281 LYS A O 1
ATOM 2139 N N . ILE A 1 282 ? 24.441 -0.692 -11.120 1.00 93.94 282 ILE A N 1
ATOM 2140 C CA . ILE A 1 282 ? 25.190 -0.039 -12.189 1.00 93.94 282 ILE A CA 1
ATOM 2141 C C . ILE A 1 282 ? 26.389 0.650 -11.534 1.00 93.94 282 ILE A C 1
ATOM 2143 O O . ILE A 1 282 ? 26.214 1.466 -10.627 1.00 93.94 282 ILE A O 1
ATOM 2147 N N . GLU A 1 283 ? 27.596 0.289 -11.955 1.00 90.75 283 GLU A N 1
ATOM 2148 C CA . GLU A 1 283 ? 28.832 0.883 -11.447 1.00 90.75 283 GLU A CA 1
ATOM 2149 C C . GLU A 1 283 ? 29.188 2.162 -12.216 1.00 90.75 283 GLU A C 1
ATOM 2151 O O . GLU A 1 283 ? 28.898 2.296 -13.403 1.00 90.75 283 GLU A O 1
ATOM 2156 N N . GLY A 1 284 ? 29.816 3.115 -11.528 1.00 87.69 284 GLY A N 1
ATOM 2157 C CA . GLY A 1 284 ? 30.304 4.357 -12.121 1.00 87.69 284 GLY A CA 1
ATOM 2158 C C . GLY A 1 284 ? 30.398 5.481 -11.095 1.00 87.69 284 GLY A C 1
ATOM 2159 O O . GLY A 1 284 ? 29.563 5.591 -10.199 1.00 87.69 284 GLY A O 1
ATOM 2160 N N . GLU A 1 285 ? 31.408 6.341 -11.232 1.00 84.88 285 GLU A N 1
ATOM 2161 C CA . GLU A 1 285 ? 31.699 7.418 -10.271 1.00 84.88 285 GLU A CA 1
ATOM 2162 C C . GLU A 1 285 ? 30.522 8.399 -10.099 1.00 84.88 285 GLU A C 1
ATOM 2164 O O . GLU A 1 285 ? 30.253 8.886 -9.000 1.00 84.88 285 GLU A O 1
ATOM 2169 N N . ASN A 1 286 ? 29.756 8.624 -11.171 1.00 83.69 286 ASN A N 1
ATOM 2170 C CA . ASN A 1 286 ? 28.617 9.545 -11.195 1.00 83.69 286 ASN A CA 1
ATOM 2171 C C . ASN A 1 286 ? 27.248 8.853 -11.088 1.00 83.69 286 ASN A C 1
ATOM 2173 O O . ASN A 1 286 ? 26.210 9.508 -11.201 1.00 83.69 286 ASN A O 1
ATOM 2177 N N . ILE A 1 287 ? 27.220 7.542 -10.838 1.00 89.81 287 ILE A N 1
ATOM 2178 C CA . ILE A 1 287 ? 25.978 6.775 -10.763 1.00 89.81 287 ILE A CA 1
ATOM 2179 C C . ILE A 1 287 ? 25.430 6.815 -9.336 1.00 89.81 287 ILE A C 1
ATOM 2181 O O . ILE A 1 287 ? 25.904 6.139 -8.424 1.00 89.81 287 ILE A O 1
ATOM 2185 N N . LYS A 1 288 ? 24.393 7.632 -9.138 1.00 90.19 288 LYS A N 1
ATOM 2186 C CA . LYS A 1 288 ? 23.673 7.772 -7.864 1.00 90.19 288 LYS A CA 1
ATOM 2187 C C . LYS A 1 288 ? 22.222 7.368 -8.052 1.00 90.19 288 LYS A C 1
ATOM 2189 O O . LYS A 1 288 ? 21.611 7.741 -9.043 1.00 90.19 288 LYS A O 1
ATOM 2194 N N . ALA A 1 289 ? 21.635 6.696 -7.060 1.00 89.25 289 ALA A N 1
ATOM 2195 C CA . ALA A 1 289 ? 20.229 6.281 -7.111 1.00 89.25 289 ALA A CA 1
ATOM 2196 C C . ALA A 1 289 ? 19.250 7.456 -7.308 1.00 89.25 289 ALA A C 1
ATOM 2198 O O . ALA A 1 289 ? 18.160 7.252 -7.826 1.00 89.25 289 ALA A O 1
ATOM 2199 N N . ASN A 1 290 ? 19.628 8.682 -6.936 1.00 92.25 290 ASN A N 1
ATOM 2200 C CA . ASN A 1 290 ? 18.953 9.908 -7.352 1.00 92.25 290 ASN A CA 1
ATOM 2201 C C . ASN A 1 290 ? 19.998 10.878 -7.916 1.00 92.25 290 ASN A C 1
ATOM 2203 O O . ASN A 1 290 ? 20.885 11.319 -7.185 1.00 92.25 290 ASN A O 1
ATOM 2207 N N . ILE A 1 291 ? 19.894 11.188 -9.207 1.00 89.19 291 ILE A N 1
ATOM 2208 C CA . ILE A 1 291 ? 20.786 12.140 -9.883 1.00 89.19 291 ILE A CA 1
ATOM 2209 C C . ILE A 1 291 ? 20.351 13.599 -9.682 1.00 89.19 291 ILE A C 1
ATOM 2211 O O . ILE A 1 291 ? 21.108 14.518 -9.980 1.00 89.19 291 ILE A O 1
ATOM 2215 N N . HIS A 1 292 ? 19.132 13.819 -9.187 1.00 91.12 292 HIS A N 1
ATOM 2216 C CA . HIS A 1 292 ? 18.565 15.141 -8.972 1.00 91.12 292 HIS A CA 1
ATOM 2217 C C . HIS A 1 292 ? 18.855 15.640 -7.551 1.00 91.12 292 HIS A C 1
ATOM 2219 O O . HIS A 1 292 ? 18.918 14.860 -6.601 1.00 91.12 292 HIS A O 1
ATOM 2225 N N . THR A 1 293 ? 19.006 16.955 -7.385 1.00 90.00 293 THR A N 1
ATOM 2226 C CA . THR A 1 293 ? 19.342 17.575 -6.088 1.00 90.00 293 THR A CA 1
ATOM 2227 C C . THR A 1 293 ? 18.203 17.496 -5.069 1.00 90.00 293 THR A C 1
ATOM 2229 O O . THR A 1 293 ? 18.453 17.420 -3.868 1.00 90.00 293 THR A O 1
ATOM 2232 N N . ASN A 1 294 ? 16.955 17.490 -5.539 1.00 89.88 294 ASN A N 1
ATOM 2233 C CA . ASN A 1 294 ? 15.755 17.310 -4.717 1.00 89.88 294 ASN A CA 1
ATOM 2234 C C . ASN A 1 294 ? 15.277 15.849 -4.706 1.00 89.88 294 ASN A C 1
ATOM 2236 O O . ASN A 1 294 ? 15.650 15.051 -5.565 1.00 89.88 294 ASN A O 1
ATOM 2240 N N . GLY A 1 295 ? 14.385 15.517 -3.768 1.00 89.25 295 GLY A N 1
ATOM 2241 C CA . GLY A 1 295 ? 13.582 14.296 -3.853 1.00 89.25 295 GLY A CA 1
ATOM 2242 C C . GLY A 1 295 ? 12.664 14.331 -5.078 1.00 89.25 295 GLY A C 1
ATOM 2243 O O . GLY A 1 295 ? 12.090 15.369 -5.395 1.00 89.25 295 GLY A O 1
ATOM 2244 N N . VAL A 1 296 ? 12.541 13.199 -5.771 1.00 92.94 296 VAL A N 1
ATOM 2245 C CA . VAL A 1 296 ? 11.832 13.102 -7.054 1.00 92.94 296 VAL A CA 1
ATOM 2246 C C . VAL A 1 296 ? 10.717 12.068 -6.980 1.00 92.94 296 VAL A C 1
ATOM 2248 O O . VAL A 1 296 ? 10.849 11.037 -6.319 1.00 92.94 296 VAL A O 1
ATOM 2251 N N . ARG A 1 297 ? 9.607 12.341 -7.670 1.00 90.12 297 ARG A N 1
ATOM 2252 C CA . ARG A 1 297 ? 8.467 11.421 -7.773 1.00 90.12 297 ARG A CA 1
ATOM 2253 C C . ARG A 1 297 ? 8.691 10.377 -8.861 1.00 90.12 297 ARG A C 1
ATOM 2255 O O . ARG A 1 297 ? 8.384 9.206 -8.661 1.00 90.12 297 ARG A O 1
ATOM 2262 N N . ALA A 1 298 ? 9.236 10.818 -9.993 1.00 92.88 298 ALA A N 1
ATOM 2263 C CA . ALA A 1 298 ? 9.657 9.950 -11.080 1.00 92.88 298 ALA A CA 1
ATOM 2264 C C . ALA A 1 298 ? 11.183 9.893 -11.156 1.00 92.88 298 ALA A C 1
ATOM 2266 O O . ALA A 1 298 ? 11.849 10.924 -11.061 1.00 92.88 298 ALA A O 1
ATOM 2267 N N . ASN A 1 299 ? 11.708 8.685 -11.329 1.00 95.62 299 ASN A N 1
ATOM 2268 C CA . ASN A 1 299 ? 13.135 8.405 -11.418 1.00 95.62 299 ASN A CA 1
ATOM 2269 C C . ASN A 1 299 ? 13.349 7.211 -12.355 1.00 95.62 299 ASN A C 1
ATOM 2271 O O . ASN A 1 299 ? 13.503 6.077 -11.913 1.00 95.62 299 ASN A O 1
ATOM 2275 N N . MET A 1 300 ? 13.225 7.456 -13.654 1.00 96.31 300 MET A N 1
ATOM 2276 C CA . MET A 1 300 ? 13.053 6.427 -14.678 1.00 96.31 300 MET A CA 1
ATOM 2277 C C . MET A 1 300 ? 14.355 6.210 -15.448 1.00 96.31 300 MET A C 1
ATOM 2279 O O . MET A 1 300 ? 14.739 7.065 -16.240 1.00 96.31 300 MET A O 1
ATOM 2283 N N . TRP A 1 301 ? 15.009 5.071 -15.242 1.00 97.06 301 TRP A N 1
ATOM 2284 C CA . TRP A 1 301 ? 16.309 4.752 -15.843 1.00 97.06 301 TRP A CA 1
ATOM 2285 C C . TRP A 1 301 ? 16.108 3.856 -17.062 1.00 97.06 301 TRP A C 1
ATOM 2287 O O . TRP A 1 301 ? 15.388 2.865 -16.969 1.00 97.06 301 TRP A O 1
ATOM 2297 N N . ARG A 1 302 ? 16.712 4.195 -18.201 1.00 96.44 302 ARG A N 1
ATOM 2298 C CA . ARG A 1 302 ? 16.668 3.387 -19.428 1.00 96.44 302 ARG A CA 1
ATOM 2299 C C . ARG A 1 302 ? 18.031 3.361 -20.105 1.00 96.44 302 ARG A C 1
ATOM 2301 O O . ARG A 1 302 ? 18.804 4.304 -19.953 1.00 96.44 302 ARG A O 1
ATOM 2308 N N . PHE A 1 303 ? 18.270 2.305 -20.868 1.00 96.50 303 PHE A N 1
ATOM 2309 C CA . PHE A 1 303 ? 19.353 2.267 -21.840 1.00 96.50 303 PHE A CA 1
ATOM 2310 C C . PHE A 1 303 ? 18.892 2.821 -23.182 1.00 96.50 303 PHE A C 1
ATOM 2312 O O . PHE A 1 303 ? 17.726 2.660 -23.559 1.00 96.50 303 PHE A O 1
ATOM 2319 N N . VAL A 1 304 ? 19.813 3.479 -23.869 1.00 95.50 304 VAL A N 1
ATOM 2320 C CA . VAL A 1 304 ? 19.678 3.958 -25.242 1.00 95.50 304 VAL A CA 1
ATOM 2321 C C . VAL A 1 304 ? 21.082 4.062 -25.827 1.00 95.50 304 VAL A C 1
ATOM 2323 O O . VAL A 1 304 ? 21.980 4.485 -25.121 1.00 95.50 304 VAL A O 1
ATOM 2326 N N . ASP A 1 305 ? 21.276 3.691 -27.083 1.00 95.56 305 ASP A N 1
ATOM 2327 C CA . ASP A 1 305 ? 22.467 4.092 -27.838 1.00 95.56 305 ASP A CA 1
ATOM 2328 C C . ASP A 1 305 ? 22.163 5.477 -28.427 1.00 95.56 305 ASP A C 1
ATOM 2330 O O . ASP A 1 305 ? 21.365 5.590 -29.363 1.00 95.56 305 ASP A O 1
ATOM 2334 N N . TYR A 1 306 ? 22.599 6.545 -27.751 1.00 95.56 306 TYR A N 1
ATOM 2335 C CA . TYR A 1 306 ? 22.155 7.903 -28.079 1.00 95.56 306 TYR A CA 1
ATOM 2336 C C . TYR A 1 306 ? 22.920 8.494 -29.267 1.00 95.56 306 TYR A C 1
ATOM 2338 O O . TYR A 1 306 ? 22.347 9.301 -30.007 1.00 95.56 306 TYR A O 1
ATOM 2346 N N . ASP A 1 307 ? 24.188 8.124 -29.439 1.00 96.06 307 ASP A N 1
ATOM 2347 C CA . ASP A 1 307 ? 25.072 8.639 -30.486 1.00 96.06 307 ASP A CA 1
ATOM 2348 C C . ASP A 1 307 ? 25.424 7.624 -31.587 1.00 96.06 307 ASP A C 1
ATOM 2350 O O . ASP A 1 307 ? 26.172 7.978 -32.502 1.00 96.06 307 ASP A O 1
ATOM 2354 N N . ASP A 1 308 ? 24.784 6.447 -31.578 1.00 94.88 308 ASP A N 1
ATOM 2355 C CA . ASP A 1 308 ? 24.923 5.382 -32.585 1.00 94.88 308 ASP A CA 1
ATOM 2356 C C . ASP A 1 308 ? 26.359 4.827 -32.644 1.00 94.88 308 ASP A C 1
ATOM 2358 O O . ASP A 1 308 ? 26.863 4.452 -33.708 1.00 94.88 308 ASP A O 1
ATOM 2362 N N . ASP A 1 309 ? 27.051 4.805 -31.497 1.00 96.19 309 ASP A N 1
ATOM 2363 C CA . ASP A 1 309 ? 28.422 4.297 -31.376 1.00 96.19 309 ASP A CA 1
ATOM 2364 C C . ASP A 1 309 ? 28.485 2.797 -31.013 1.00 96.19 309 ASP A C 1
ATOM 2366 O O . ASP A 1 309 ? 29.566 2.193 -30.996 1.00 96.19 309 ASP A O 1
ATOM 2370 N N . GLY A 1 310 ? 27.324 2.172 -30.787 1.00 93.19 310 GLY A N 1
ATOM 2371 C CA . GLY A 1 310 ? 27.169 0.774 -30.389 1.00 93.19 310 GLY A CA 1
ATOM 2372 C C . GLY A 1 310 ? 27.276 0.538 -28.878 1.00 93.19 310 GLY A C 1
ATOM 2373 O O . GLY A 1 310 ? 27.046 -0.584 -28.412 1.00 93.19 310 GLY A O 1
ATOM 2374 N N . SER A 1 311 ? 27.607 1.562 -28.094 1.00 93.81 311 SER A N 1
ATOM 2375 C CA . SER A 1 311 ? 27.616 1.538 -26.633 1.00 93.81 311 SER A CA 1
ATOM 2376 C C . SER A 1 311 ? 26.250 1.945 -26.089 1.00 93.81 311 SER A C 1
ATOM 2378 O O . SER A 1 311 ? 25.505 2.718 -26.676 1.00 93.81 311 SER A O 1
ATOM 2380 N N . GLN A 1 312 ? 25.882 1.395 -24.932 1.00 94.00 312 GLN A N 1
ATOM 2381 C CA . GLN A 1 312 ? 24.626 1.766 -24.285 1.00 94.00 312 GLN A CA 1
ATOM 2382 C C . GLN A 1 312 ? 24.852 2.931 -23.326 1.00 94.00 312 GLN A C 1
ATOM 2384 O O . GLN A 1 312 ? 25.504 2.774 -22.290 1.00 94.00 312 GLN A O 1
ATOM 2389 N N . ASP A 1 313 ? 24.234 4.063 -23.630 1.00 94.25 313 ASP A N 1
ATOM 2390 C CA . ASP A 1 313 ? 24.113 5.193 -22.728 1.00 94.25 313 ASP A CA 1
ATOM 2391 C C . ASP A 1 313 ? 22.988 4.993 -21.722 1.00 94.25 313 ASP A C 1
ATOM 2393 O O . ASP A 1 313 ? 22.001 4.278 -21.927 1.00 94.25 313 ASP A O 1
ATOM 2397 N N . LEU A 1 314 ? 23.120 5.706 -20.609 1.00 94.00 314 LEU A N 1
ATOM 2398 C CA . LEU A 1 314 ? 22.097 5.779 -19.587 1.00 94.00 314 LEU A CA 1
ATOM 2399 C C . LEU A 1 314 ? 21.322 7.095 -19.705 1.00 94.00 314 LEU A C 1
ATOM 2401 O O . LEU A 1 314 ? 21.859 8.170 -19.440 1.00 94.00 314 LEU A O 1
ATOM 2405 N N . ILE A 1 315 ? 20.020 7.000 -19.977 1.00 94.88 315 ILE A N 1
ATOM 2406 C CA . ILE A 1 315 ? 19.092 8.131 -19.890 1.00 94.88 315 ILE A CA 1
ATOM 2407 C C . ILE A 1 315 ? 18.232 8.021 -18.628 1.00 94.88 315 ILE A C 1
ATOM 2409 O O . ILE A 1 315 ? 17.659 6.972 -18.319 1.00 94.88 315 ILE A O 1
ATOM 2413 N N . VAL A 1 316 ? 18.121 9.128 -17.890 1.00 95.56 316 VAL A N 1
ATOM 2414 C CA . VAL A 1 316 ? 17.356 9.189 -16.639 1.00 95.56 316 VAL A CA 1
ATOM 2415 C C . VAL A 1 316 ? 16.283 10.270 -16.722 1.00 95.56 316 VAL A C 1
ATOM 2417 O O . VAL A 1 316 ? 16.568 11.465 -16.731 1.00 95.56 316 VAL A O 1
ATOM 2420 N N . GLY A 1 317 ? 15.023 9.839 -16.751 1.00 95.38 317 GLY A N 1
ATOM 2421 C CA . GLY A 1 317 ? 13.861 10.716 -16.663 1.00 95.38 317 GLY A CA 1
ATOM 2422 C C . GLY A 1 317 ? 13.552 11.076 -15.213 1.00 95.38 317 GLY A C 1
ATOM 2423 O O . GLY A 1 317 ? 13.285 10.194 -14.394 1.00 95.38 317 GLY A O 1
ATOM 2424 N N . VAL A 1 318 ? 13.547 12.370 -14.901 1.00 95.25 318 VAL A N 1
ATOM 2425 C CA . VAL A 1 318 ? 13.300 12.883 -13.550 1.00 95.25 318 VAL A CA 1
ATOM 2426 C C . VAL A 1 318 ? 12.002 13.680 -13.500 1.00 95.25 318 VAL A C 1
ATOM 2428 O O . VAL A 1 318 ? 11.767 14.556 -14.326 1.00 95.25 318 VAL A O 1
ATOM 2431 N N . GLY A 1 319 ? 11.177 13.410 -12.488 1.00 93.88 319 GLY A N 1
ATOM 2432 C CA . GLY A 1 319 ? 10.021 14.237 -12.149 1.00 93.88 319 GLY A CA 1
ATOM 2433 C C . GLY A 1 319 ? 10.188 14.868 -10.775 1.00 93.88 319 GLY A C 1
ATOM 2434 O O . GLY A 1 319 ? 9.837 14.237 -9.775 1.00 93.88 319 GLY A O 1
ATOM 2435 N N . ASP A 1 320 ? 10.670 16.109 -10.729 1.00 92.50 320 ASP A N 1
ATOM 2436 C CA . ASP A 1 320 ? 10.626 16.951 -9.529 1.00 92.50 320 ASP A CA 1
ATOM 2437 C C . ASP A 1 320 ? 9.250 17.628 -9.431 1.00 92.50 320 ASP A C 1
ATOM 2439 O O . ASP A 1 320 ? 8.835 18.374 -10.317 1.00 92.50 320 ASP A O 1
ATOM 2443 N N . TRP A 1 321 ? 8.524 17.320 -8.358 1.00 87.88 321 TRP A N 1
ATOM 2444 C CA . TRP A 1 321 ? 7.169 17.812 -8.103 1.00 87.88 321 TRP A CA 1
ATOM 2445 C C . TRP A 1 321 ? 7.120 18.816 -6.949 1.00 87.88 321 TRP A C 1
ATOM 2447 O O . TRP A 1 321 ? 6.033 19.144 -6.489 1.00 87.88 321 TRP A O 1
ATOM 2457 N N . LYS A 1 322 ? 8.258 19.343 -6.483 1.00 86.06 322 LYS A N 1
ATOM 2458 C CA . LYS A 1 322 ? 8.322 20.271 -5.340 1.00 86.06 322 LYS A CA 1
ATOM 2459 C C . LYS A 1 322 ? 7.436 21.513 -5.502 1.00 86.06 322 LYS A C 1
ATOM 2461 O O . LYS A 1 322 ? 6.971 22.068 -4.517 1.00 86.06 322 LYS A O 1
ATOM 2466 N N . ALA A 1 323 ? 7.186 21.949 -6.737 1.00 83.75 323 ALA A N 1
ATOM 2467 C CA . ALA A 1 323 ? 6.288 23.069 -7.022 1.00 83.75 323 ALA A CA 1
ATOM 2468 C C . ALA A 1 323 ? 4.785 22.719 -6.917 1.00 83.75 323 ALA A C 1
ATOM 2470 O O . ALA A 1 323 ? 3.956 23.623 -6.931 1.00 83.75 323 ALA A O 1
ATOM 2471 N N . TYR A 1 324 ? 4.426 21.434 -6.825 1.00 76.00 324 TYR A N 1
ATOM 2472 C CA . TYR A 1 324 ? 3.043 20.938 -6.824 1.00 76.00 324 TYR A CA 1
ATOM 2473 C C . TYR A 1 324 ? 2.490 20.605 -5.425 1.00 76.00 324 TYR A C 1
ATOM 2475 O O . TYR A 1 324 ? 1.375 20.084 -5.337 1.00 76.00 324 TYR A O 1
ATOM 2483 N N . GLY A 1 325 ? 3.216 20.932 -4.347 1.00 54.25 325 GLY A N 1
ATOM 2484 C CA . GLY A 1 325 ? 2.743 20.799 -2.959 1.00 54.25 325 GLY A CA 1
ATOM 2485 C C . GLY A 1 325 ? 3.817 20.353 -1.985 1.00 54.25 325 GLY A C 1
ATOM 2486 O O . GLY A 1 325 ? 4.311 19.217 -2.156 1.00 54.25 325 GLY A O 1
#